Protein AF-A0A7S4KZT9-F1 (afdb_monomer_lite)

Foldseek 3Di:
DDWDDDDQQWIWDWDADPVVRDTPDTAIDRANAWLDWDAAPLGWTWTAHLQGWIWTFFVLVVGDTFTFDDLVVVPVLVFDWAFDHHYLFWTWTAGDDPPDDSDDDPDPTDIDTGGTFGPDDPDDDPVLRVLVRVLVSLVRVLSRVLVPDQACDPVSVVSLVVSLVSLLVVLLVCVVVVNLVVSLVSLVVRFFPVSLVVSLVSCVVSVVVVSNVVSVVVSVVCPPDRGNRPGHHDVSPCPPVNVVVVVVVVVVVVVVVVVVVVVVPPPPPDDDDDDDDDDDDDDDDDDDDDDDDDDDDDDDDDDDDDDDDDDPDDDDDPPDDPDDD

Radius of gyration: 32.03 Å; chains: 1; bounding box: 55×78×98 Å

Sequence (325 aa):
AIAYEIQERNFEICIVDTTSAKLLHKVPARIDALSWMGWSSDGFFYIVDQCGHIAMLSTVFGGSWLPMFDPSLNIEDAGKYWIWGITEDSFLGHKLLATEGDYPSFGSVRTEYVRLQVPLSRTGSDKQRIQREWIIRNTNKLNEMKANAKSYKQEIAEWDVKIDQVLLDAFKSYIQDDMSAKALEIACCFELQATMDDAMLYSHNNDRGGLLKKLQQLRTLRHKRKRVCDLPDPGDEITERDKDVLLRRMLYQERMKKAMEKTTEGPSDGDDYIHRDGKPLLTDSHALDSCETEPQSSMEQGRNDISARGQTKYFGTGSEYWKSA

InterPro domains:
  IPR022100 WDHD1/CFT4, second beta-propeller [PF12341] (26-120)
  IPR048591 WDHD1/CFT4, helical bundle [PF20946] (143-222)

Structure (mmCIF, N/CA/C/O backbone):
data_AF-A0A7S4KZT9-F1
#
_entry.id   AF-A0A7S4KZT9-F1
#
loop_
_atom_site.group_PDB
_atom_site.id
_atom_site.type_symbol
_atom_site.label_atom_id
_atom_site.label_alt_id
_atom_site.label_comp_id
_atom_site.label_asym_id
_atom_site.label_entity_id
_atom_site.label_seq_id
_atom_site.pdbx_PDB_ins_code
_atom_site.Cartn_x
_atom_site.Cartn_y
_atom_site.Cartn_z
_atom_site.occupancy
_atom_site.B_iso_or_equiv
_atom_site.auth_seq_id
_atom_site.auth_comp_id
_atom_site.auth_asym_id
_atom_site.auth_atom_id
_atom_site.pdbx_PDB_model_num
ATOM 1 N N . ALA A 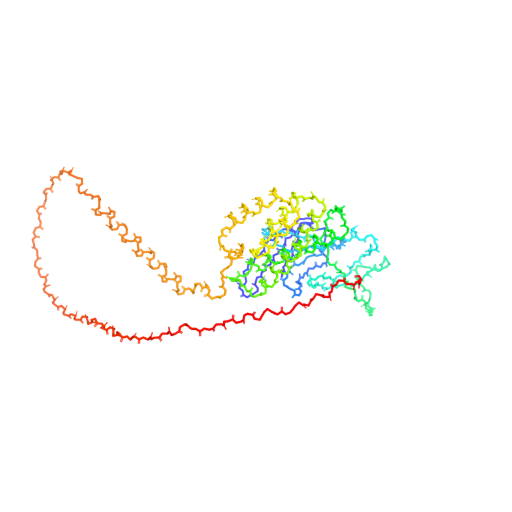1 1 ? 18.620 -13.444 -2.426 1.00 89.50 1 ALA A N 1
ATOM 2 C CA . ALA A 1 1 ? 17.429 -14.126 -2.969 1.00 89.50 1 ALA A CA 1
ATOM 3 C C . ALA A 1 1 ? 17.884 -15.064 -4.073 1.00 89.50 1 ALA A C 1
ATOM 5 O O . ALA A 1 1 ? 18.850 -14.741 -4.755 1.00 89.50 1 ALA A O 1
ATOM 6 N N . ILE A 1 2 ? 17.244 -16.220 -4.201 1.00 93.56 2 ILE A N 1
ATOM 7 C CA . ILE A 1 2 ? 17.542 -17.228 -5.220 1.00 93.56 2 ILE A CA 1
ATOM 8 C C . ILE A 1 2 ? 16.238 -17.484 -5.972 1.00 93.56 2 ILE A C 1
ATOM 10 O O . ILE A 1 2 ? 15.216 -17.728 -5.336 1.00 93.56 2 ILE A O 1
ATOM 14 N N . ALA A 1 3 ? 16.276 -17.419 -7.299 1.00 90.56 3 ALA A N 1
ATOM 15 C CA . ALA A 1 3 ? 15.152 -17.763 -8.161 1.00 90.56 3 ALA A CA 1
ATOM 16 C C . ALA A 1 3 ? 15.485 -19.048 -8.920 1.00 90.56 3 ALA A C 1
ATOM 18 O O . ALA A 1 3 ? 16.592 -19.185 -9.442 1.00 90.56 3 ALA A O 1
ATOM 19 N N . TYR A 1 4 ? 14.544 -19.984 -8.972 1.00 91.44 4 TYR A N 1
ATOM 20 C CA . TYR A 1 4 ? 14.663 -21.199 -9.771 1.00 91.44 4 TYR A CA 1
ATOM 21 C C . TYR A 1 4 ? 13.376 -21.440 -10.550 1.00 91.44 4 TYR A C 1
ATOM 23 O O . TYR A 1 4 ? 12.278 -21.170 -10.066 1.00 91.44 4 TYR A O 1
ATOM 31 N N . GLU A 1 5 ? 13.522 -21.937 -11.771 1.00 89.81 5 GLU A N 1
ATOM 32 C CA . GLU A 1 5 ? 12.404 -22.340 -12.615 1.00 89.81 5 GLU A CA 1
ATOM 33 C C . GLU A 1 5 ? 12.029 -23.790 -12.285 1.00 89.81 5 GLU A C 1
ATOM 35 O O . GLU A 1 5 ? 12.884 -24.676 -12.298 1.00 89.81 5 GLU A O 1
ATOM 40 N N . ILE A 1 6 ? 10.764 -24.030 -11.933 1.00 88.00 6 ILE A N 1
ATOM 41 C CA . ILE A 1 6 ? 10.274 -25.366 -11.558 1.00 88.00 6 ILE A CA 1
ATOM 42 C C . ILE A 1 6 ? 9.715 -26.099 -12.780 1.00 88.00 6 ILE A C 1
ATOM 44 O O . ILE A 1 6 ? 10.023 -27.267 -13.003 1.00 88.00 6 ILE A O 1
ATOM 48 N N . GLN A 1 7 ? 8.852 -25.423 -13.538 1.00 83.19 7 GLN A N 1
ATOM 49 C CA . GLN A 1 7 ? 8.134 -25.927 -14.713 1.00 83.19 7 GLN A CA 1
ATOM 50 C C . GLN A 1 7 ? 7.853 -24.738 -15.623 1.00 83.19 7 GLN A C 1
ATOM 52 O O . GLN A 1 7 ? 7.445 -23.718 -15.081 1.00 83.19 7 GLN A O 1
ATOM 57 N N . GLU A 1 8 ? 8.039 -24.881 -16.940 1.00 79.88 8 GLU A N 1
ATOM 58 C CA . GLU A 1 8 ? 7.924 -23.831 -17.974 1.00 79.88 8 GLU A CA 1
ATOM 59 C C . GLU A 1 8 ? 7.159 -22.574 -17.505 1.00 79.88 8 GLU A C 1
ATOM 61 O O . GLU A 1 8 ? 5.925 -22.573 -17.454 1.00 79.88 8 GLU A O 1
ATOM 66 N N . ARG A 1 9 ? 7.904 -21.507 -17.159 1.00 76.06 9 ARG A N 1
ATOM 67 C CA . ARG A 1 9 ? 7.397 -20.180 -16.711 1.00 76.06 9 ARG A CA 1
ATOM 68 C C . ARG A 1 9 ? 6.823 -20.073 -15.289 1.00 76.06 9 ARG A C 1
ATOM 70 O O . ARG A 1 9 ? 6.260 -19.046 -14.906 1.00 76.06 9 ARG A O 1
ATOM 77 N N . ASN A 1 10 ? 6.970 -21.104 -14.469 1.00 89.25 10 ASN A N 1
ATOM 78 C CA . ASN A 1 10 ? 6.725 -21.039 -13.031 1.00 89.25 10 ASN A CA 1
ATOM 79 C C . ASN A 1 10 ? 8.061 -20.922 -12.311 1.00 89.25 10 ASN A C 1
ATOM 81 O O . ASN A 1 10 ? 8.805 -21.898 -12.169 1.00 89.25 10 ASN A O 1
ATOM 85 N N . PHE A 1 11 ? 8.336 -19.715 -11.835 1.00 92.88 11 PHE A N 1
ATOM 86 C CA . PHE A 1 11 ? 9.485 -19.441 -10.996 1.00 92.88 11 PHE A CA 1
ATOM 87 C C . PHE A 1 11 ? 9.090 -19.611 -9.537 1.00 92.88 11 PHE A C 1
ATOM 89 O O . PHE A 1 11 ? 7.978 -19.290 -9.121 1.00 92.88 11 PHE A O 1
ATOM 96 N N . GLU A 1 12 ? 10.020 -20.091 -8.734 1.00 95.06 12 GLU A N 1
ATOM 97 C CA . GLU A 1 12 ? 9.903 -20.069 -7.290 1.00 95.06 12 GLU A CA 1
ATOM 98 C C . GLU A 1 12 ? 11.081 -19.288 -6.727 1.00 95.06 12 GLU A C 1
ATOM 100 O O . GLU A 1 12 ? 12.246 -19.509 -7.070 1.00 95.06 12 GLU A O 1
ATOM 105 N N . ILE A 1 13 ? 10.744 -18.297 -5.909 1.00 95.25 13 ILE A N 1
ATOM 106 C CA . ILE A 1 13 ? 11.698 -17.351 -5.357 1.00 95.25 13 ILE A CA 1
ATOM 107 C C . ILE A 1 13 ? 11.849 -17.653 -3.877 1.00 95.25 13 ILE A C 1
ATOM 109 O O . ILE A 1 13 ? 10.897 -17.579 -3.098 1.00 95.25 13 ILE A O 1
ATOM 113 N N . CYS A 1 14 ? 13.081 -17.978 -3.501 1.00 95.62 14 CYS A N 1
ATOM 114 C CA . CYS A 1 14 ? 13.486 -18.238 -2.135 1.00 95.62 14 CYS A CA 1
ATOM 115 C C . CYS A 1 14 ? 14.308 -17.064 -1.599 1.00 95.62 14 CYS A C 1
ATOM 117 O O . CYS A 1 14 ? 15.387 -16.728 -2.103 1.00 95.62 14 CYS A O 1
ATOM 119 N N . ILE A 1 15 ? 13.806 -16.447 -0.535 1.00 94.69 15 ILE A N 1
ATOM 120 C CA . ILE A 1 15 ? 14.521 -15.429 0.230 1.00 94.69 15 ILE A CA 1
ATOM 121 C C . ILE A 1 15 ? 15.084 -16.107 1.471 1.00 94.69 15 ILE A C 1
ATOM 123 O O . ILE A 1 15 ? 14.341 -16.669 2.271 1.00 94.69 15 ILE A O 1
ATOM 127 N N . VAL A 1 16 ? 16.405 -16.064 1.613 1.00 94.94 16 VAL A N 1
ATOM 128 C CA . VAL A 1 16 ? 17.150 -16.702 2.700 1.00 94.94 16 VAL A CA 1
ATOM 129 C C . VAL A 1 16 ? 17.890 -15.616 3.465 1.00 94.94 16 VAL A C 1
ATOM 131 O O . VAL A 1 16 ? 18.520 -14.756 2.847 1.00 94.94 16 VAL A O 1
ATOM 134 N N . ASP A 1 17 ? 17.819 -15.663 4.791 1.00 93.50 17 ASP A N 1
ATOM 135 C CA . ASP A 1 17 ? 18.690 -14.876 5.657 1.00 93.50 17 ASP A CA 1
ATOM 136 C C . ASP A 1 17 ? 20.071 -15.530 5.677 1.00 93.50 17 ASP A C 1
ATOM 138 O O . ASP A 1 17 ? 20.236 -16.656 6.147 1.00 93.50 17 ASP A O 1
ATOM 142 N N . THR A 1 18 ? 21.071 -14.825 5.159 1.00 93.50 18 THR A N 1
ATOM 143 C CA . THR A 1 18 ? 22.447 -15.324 5.077 1.00 93.50 18 THR A CA 1
ATOM 144 C C . THR A 1 18 ? 23.103 -15.490 6.444 1.00 93.50 18 THR A C 1
ATOM 146 O O . THR A 1 18 ? 24.033 -16.278 6.566 1.00 93.50 18 THR A O 1
ATOM 149 N N . THR A 1 19 ? 22.634 -14.775 7.470 1.00 95.31 19 THR A N 1
ATOM 150 C CA . THR A 1 19 ? 23.215 -14.820 8.820 1.00 95.31 19 THR A CA 1
ATOM 151 C C . THR A 1 19 ? 22.791 -16.083 9.558 1.00 95.31 19 THR A C 1
ATOM 153 O O . THR A 1 19 ? 23.610 -16.749 10.184 1.00 95.31 19 THR A O 1
ATOM 156 N N . SER A 1 20 ? 21.504 -16.425 9.474 1.00 94.69 20 SER A N 1
ATOM 157 C CA . SER A 1 20 ? 20.935 -17.607 10.129 1.00 94.69 20 SER A CA 1
ATOM 158 C C . SER A 1 20 ? 20.846 -18.836 9.220 1.00 94.69 20 SER A C 1
ATOM 160 O O . SER A 1 20 ? 20.470 -19.909 9.688 1.00 94.69 20 SER A O 1
ATOM 162 N N . ALA A 1 21 ? 21.142 -18.679 7.924 1.00 93.50 21 ALA A N 1
ATOM 163 C CA . ALA A 1 21 ? 20.869 -19.655 6.867 1.00 93.50 21 ALA A CA 1
ATOM 164 C C . ALA A 1 21 ? 19.398 -20.127 6.832 1.00 93.50 21 ALA A C 1
ATOM 166 O O . ALA A 1 21 ? 19.087 -21.203 6.317 1.00 93.50 21 ALA A O 1
ATOM 167 N N . LYS A 1 22 ? 18.474 -19.330 7.387 1.00 95.94 22 LYS A N 1
ATOM 168 C CA . LYS A 1 22 ? 17.054 -19.665 7.474 1.00 95.94 22 LYS A CA 1
ATOM 169 C C . LYS A 1 22 ? 16.320 -19.183 6.229 1.00 95.94 22 LYS A C 1
ATOM 171 O O . LYS A 1 22 ? 16.450 -18.032 5.814 1.00 95.94 22 LYS A O 1
ATOM 176 N N . LEU A 1 23 ? 15.487 -20.056 5.668 1.00 93.81 23 LEU A N 1
ATOM 177 C CA . LEU A 1 23 ? 14.519 -19.683 4.641 1.00 93.81 23 LEU A CA 1
ATOM 178 C C . LEU A 1 23 ? 13.476 -18.736 5.254 1.00 93.81 23 LEU A C 1
ATOM 180 O O . LEU A 1 23 ? 12.737 -19.129 6.157 1.00 93.81 23 LEU A O 1
ATOM 184 N N . LEU A 1 24 ? 13.444 -17.492 4.776 1.00 91.50 24 LEU A N 1
ATOM 185 C CA . LEU A 1 24 ? 12.479 -16.478 5.199 1.00 91.50 24 LEU A CA 1
ATOM 186 C C . LEU A 1 24 ? 11.175 -16.623 4.422 1.00 91.50 24 LEU A C 1
ATOM 188 O O . LEU A 1 24 ? 10.106 -16.746 5.013 1.00 91.50 24 LEU A O 1
ATOM 192 N N . HIS A 1 25 ? 11.277 -16.649 3.092 1.00 92.19 25 HIS A N 1
ATOM 193 C CA . HIS A 1 25 ? 10.124 -16.711 2.204 1.00 92.19 25 HIS A CA 1
ATOM 194 C C . HIS A 1 25 ? 10.381 -17.664 1.051 1.00 92.19 25 HIS A C 1
ATOM 196 O O . HIS A 1 25 ? 11.493 -17.749 0.531 1.00 92.19 25 HIS A O 1
ATOM 202 N N . LYS A 1 26 ? 9.318 -18.350 0.649 1.00 94.19 26 LYS A N 1
ATOM 203 C CA . LYS A 1 26 ? 9.274 -19.236 -0.504 1.00 94.19 26 LYS A CA 1
ATOM 204 C C . LYS A 1 26 ? 7.996 -18.919 -1.261 1.00 94.19 26 LYS A C 1
ATOM 206 O O . LYS A 1 26 ? 6.911 -19.195 -0.756 1.00 94.19 26 LYS A O 1
ATOM 211 N N . VAL A 1 27 ? 8.134 -18.254 -2.403 1.00 94.44 27 VAL A N 1
ATOM 212 C CA . VAL A 1 27 ? 7.008 -17.600 -3.070 1.00 94.44 27 VAL A CA 1
ATOM 213 C C . VAL A 1 27 ? 6.965 -17.986 -4.546 1.00 94.44 27 VAL A C 1
ATOM 215 O O . VAL A 1 27 ? 7.956 -17.773 -5.251 1.00 94.44 27 VAL A O 1
ATOM 218 N N . PRO A 1 28 ? 5.836 -18.525 -5.043 1.00 94.19 28 PRO A N 1
ATOM 219 C CA . PRO A 1 28 ? 5.666 -18.773 -6.466 1.00 94.19 28 PRO A CA 1
ATOM 220 C C . PRO A 1 28 ? 5.505 -17.448 -7.221 1.00 94.19 28 PRO A C 1
ATOM 222 O O . PRO A 1 28 ? 4.749 -16.569 -6.808 1.00 94.19 28 PRO A O 1
ATOM 225 N N . ALA A 1 29 ? 6.196 -17.309 -8.346 1.00 93.50 29 ALA A N 1
ATOM 226 C CA . ALA A 1 29 ? 6.111 -16.180 -9.262 1.00 93.50 29 ALA A CA 1
ATOM 227 C C . ALA A 1 29 ? 5.727 -16.691 -10.656 1.00 93.50 29 ALA A C 1
ATOM 229 O O . ALA A 1 29 ? 6.425 -17.508 -11.258 1.00 93.50 29 ALA A O 1
ATOM 230 N N . ARG A 1 30 ? 4.592 -16.208 -11.169 1.00 91.25 30 ARG A N 1
ATOM 231 C CA . ARG A 1 30 ? 4.142 -16.480 -12.538 1.00 91.25 30 ARG A CA 1
ATOM 232 C C . ARG A 1 30 ? 4.649 -15.362 -13.434 1.00 91.25 30 ARG A C 1
ATOM 234 O O . ARG A 1 30 ? 4.004 -14.324 -13.532 1.00 91.25 30 ARG A O 1
ATOM 241 N N . ILE A 1 31 ? 5.819 -15.567 -14.019 1.00 90.94 31 ILE A N 1
ATOM 242 C CA . ILE A 1 31 ? 6.464 -14.619 -14.928 1.00 90.94 31 ILE A CA 1
ATOM 243 C C . ILE A 1 31 ? 6.959 -15.389 -16.146 1.00 90.94 31 ILE A C 1
ATOM 245 O O . ILE A 1 31 ? 7.454 -16.504 -16.007 1.00 90.94 31 ILE A O 1
ATOM 249 N N . ASP A 1 32 ? 6.820 -14.809 -17.338 1.00 86.88 32 ASP A N 1
ATOM 250 C CA . ASP A 1 32 ? 7.212 -15.505 -18.569 1.00 86.88 32 ASP A CA 1
ATOM 251 C C . ASP A 1 32 ? 8.724 -15.754 -18.622 1.00 86.88 32 ASP A C 1
ATOM 253 O O . ASP A 1 32 ? 9.163 -16.863 -18.911 1.00 86.88 32 ASP A O 1
ATOM 257 N N . ALA A 1 33 ? 9.514 -14.726 -18.311 1.00 92.69 33 ALA A N 1
ATOM 258 C CA . ALA A 1 33 ? 10.949 -14.833 -18.096 1.00 92.69 33 ALA A CA 1
ATOM 259 C C . ALA A 1 33 ? 11.402 -13.709 -17.161 1.00 92.69 33 ALA A C 1
ATOM 261 O O . ALA A 1 33 ? 10.958 -12.568 -17.304 1.00 92.69 33 ALA A O 1
ATOM 262 N N . LEU A 1 34 ? 12.278 -14.030 -16.211 1.00 94.75 34 LEU A N 1
ATOM 263 C CA . LEU A 1 34 ? 12.849 -13.064 -15.276 1.00 94.75 34 LEU A CA 1
ATOM 264 C C . LEU A 1 34 ? 13.941 -12.237 -15.972 1.00 94.75 34 LEU A C 1
ATOM 266 O O . LEU A 1 34 ? 14.930 -12.805 -16.430 1.00 94.75 34 LEU A O 1
ATOM 270 N N . SER A 1 35 ? 13.781 -10.913 -16.027 1.00 94.62 35 SER A N 1
ATOM 271 C CA . SER A 1 35 ? 14.783 -9.997 -16.597 1.00 94.62 35 SER A CA 1
ATOM 272 C C . SER A 1 35 ? 15.656 -9.350 -15.521 1.00 94.62 35 SER A C 1
ATOM 274 O O . SER A 1 35 ? 16.863 -9.204 -15.706 1.00 94.62 35 SER A O 1
ATOM 276 N N . TRP A 1 36 ? 15.067 -9.003 -14.375 1.00 96.56 36 TRP A N 1
ATOM 277 C CA . TRP A 1 36 ? 15.769 -8.406 -13.242 1.00 96.56 36 TRP A CA 1
ATOM 278 C C . TRP A 1 36 ? 15.093 -8.797 -11.924 1.00 96.56 36 TRP A C 1
ATOM 280 O O . TRP A 1 36 ? 13.883 -8.999 -11.855 1.00 96.56 36 TRP A O 1
ATOM 290 N N . MET A 1 37 ? 15.873 -8.890 -10.852 1.00 97.62 37 MET A N 1
ATOM 291 C CA . MET A 1 37 ? 15.358 -8.964 -9.485 1.00 97.62 37 MET A CA 1
ATOM 292 C C . MET A 1 37 ? 16.310 -8.244 -8.540 1.00 97.62 37 MET A C 1
ATOM 294 O O . MET A 1 37 ? 17.525 -8.258 -8.747 1.00 97.62 37 MET A O 1
ATOM 298 N N . GLY A 1 38 ? 15.779 -7.657 -7.476 1.00 97.31 38 GLY A N 1
ATOM 299 C CA . GLY A 1 38 ? 16.605 -6.897 -6.554 1.00 97.31 38 GLY A CA 1
ATOM 300 C C . GLY A 1 38 ? 15.839 -6.323 -5.380 1.00 97.31 38 GLY A C 1
ATOM 301 O O . GLY A 1 38 ? 14.622 -6.458 -5.265 1.00 97.31 38 GLY A O 1
ATOM 302 N N . TRP A 1 39 ? 16.595 -5.692 -4.493 1.00 96.88 39 TRP A N 1
ATOM 303 C CA . TRP A 1 39 ? 16.052 -4.938 -3.376 1.00 96.88 39 TRP A CA 1
ATOM 304 C C . TRP A 1 39 ? 16.023 -3.463 -3.744 1.00 96.88 39 TRP A C 1
ATOM 306 O O . TRP A 1 39 ? 16.968 -2.955 -4.351 1.00 96.88 39 TRP A O 1
ATOM 316 N N . SER A 1 40 ? 14.948 -2.788 -3.374 1.00 96.38 40 SER A N 1
ATOM 317 C CA . SER A 1 40 ? 14.884 -1.337 -3.429 1.00 96.38 40 SER A CA 1
ATOM 318 C C . SER A 1 40 ? 15.682 -0.699 -2.293 1.00 96.38 40 SER A C 1
ATOM 320 O O . SER A 1 40 ? 16.057 -1.355 -1.317 1.00 96.38 40 SER A O 1
ATOM 322 N N . SER A 1 41 ? 15.915 0.610 -2.394 1.00 93.25 41 SER A N 1
ATOM 323 C CA . SER A 1 41 ? 16.601 1.388 -1.352 1.00 93.25 41 SER A CA 1
ATOM 324 C C . SER A 1 41 ? 15.891 1.374 0.007 1.00 93.25 41 SER A C 1
ATOM 326 O O . SER A 1 41 ? 16.543 1.532 1.032 1.00 93.25 41 SER A O 1
ATOM 328 N N . ASP A 1 42 ? 14.572 1.180 0.019 1.00 89.81 42 ASP A N 1
ATOM 329 C CA . ASP A 1 42 ? 13.732 1.045 1.216 1.00 89.81 42 ASP A CA 1
ATOM 330 C C . ASP A 1 42 ? 13.565 -0.416 1.681 1.00 89.81 42 ASP A C 1
ATOM 332 O O . ASP A 1 42 ? 12.821 -0.691 2.618 1.00 89.81 42 ASP A O 1
ATOM 336 N N . GLY A 1 43 ? 14.291 -1.362 1.072 1.00 92.56 43 GLY A N 1
ATOM 337 C CA . GLY A 1 43 ? 14.404 -2.733 1.571 1.00 92.56 43 GLY A CA 1
ATOM 338 C C . GLY A 1 43 ? 13.280 -3.681 1.152 1.00 92.56 43 GLY A C 1
ATOM 339 O O . GLY A 1 43 ? 13.173 -4.768 1.719 1.00 92.56 43 GLY A O 1
ATOM 340 N N . PHE A 1 44 ? 12.471 -3.330 0.151 1.00 94.19 44 PHE A N 1
ATOM 341 C CA . PHE A 1 44 ? 11.483 -4.244 -0.429 1.00 94.19 44 PHE A CA 1
ATOM 342 C C . PHE A 1 44 ? 12.080 -5.035 -1.592 1.00 94.19 44 PHE A C 1
ATOM 344 O O . PHE A 1 44 ? 12.953 -4.553 -2.312 1.00 94.19 44 PHE A O 1
ATOM 351 N N . PHE A 1 45 ? 11.614 -6.268 -1.779 1.00 96.06 45 PHE A N 1
ATOM 352 C CA . PHE A 1 45 ? 12.081 -7.130 -2.861 1.00 96.06 45 PHE A CA 1
ATOM 353 C C . PHE A 1 45 ? 11.191 -6.984 -4.093 1.00 96.06 45 PHE A C 1
ATOM 355 O O . PHE A 1 45 ? 9.966 -7.055 -3.991 1.00 96.06 45 PHE A O 1
ATOM 362 N N . TYR A 1 46 ? 11.811 -6.830 -5.257 1.00 97.38 46 TYR A N 1
ATOM 363 C CA . TYR A 1 46 ? 11.138 -6.641 -6.533 1.00 97.38 46 TYR A CA 1
ATOM 364 C C . TYR A 1 46 ? 11.634 -7.637 -7.574 1.00 97.38 46 TYR A C 1
ATOM 366 O O . TYR A 1 46 ? 12.794 -8.059 -7.568 1.00 97.38 46 TYR A O 1
ATOM 374 N N . ILE A 1 47 ? 10.746 -7.952 -8.509 1.00 97.62 47 ILE A N 1
ATOM 375 C CA . ILE A 1 47 ? 11.040 -8.702 -9.725 1.00 97.62 47 ILE A CA 1
ATOM 376 C C . ILE A 1 47 ? 10.560 -7.922 -10.939 1.00 97.62 47 ILE A C 1
ATOM 378 O O . ILE A 1 47 ? 9.591 -7.165 -10.862 1.00 97.62 47 ILE A O 1
ATOM 382 N N . VAL A 1 48 ? 11.243 -8.132 -12.055 1.00 97.00 48 VAL A N 1
ATOM 383 C CA . VAL A 1 48 ? 10.905 -7.576 -13.359 1.00 97.00 48 VAL A CA 1
ATOM 384 C C . VAL A 1 48 ? 10.908 -8.713 -14.364 1.00 97.00 48 VAL A C 1
ATOM 386 O O . VAL A 1 48 ? 11.840 -9.524 -14.396 1.00 97.00 48 VAL A O 1
ATOM 389 N N . ASP A 1 49 ? 9.862 -8.788 -15.178 1.00 95.31 49 ASP A N 1
ATOM 390 C CA . ASP A 1 49 ? 9.792 -9.756 -16.268 1.00 95.31 49 ASP A CA 1
ATOM 391 C C . ASP A 1 49 ? 10.403 -9.212 -17.578 1.00 95.31 49 ASP A C 1
ATOM 393 O O . ASP A 1 49 ? 10.799 -8.049 -17.689 1.00 95.31 49 ASP A O 1
ATOM 397 N N . GLN A 1 50 ? 10.517 -10.057 -18.600 1.00 92.69 50 GLN A N 1
ATOM 398 C CA . GLN A 1 50 ? 11.011 -9.664 -19.929 1.00 92.69 50 GLN A CA 1
ATOM 399 C C . GLN A 1 50 ? 10.121 -8.647 -20.661 1.00 92.69 50 GLN A C 1
ATOM 401 O O . GLN A 1 50 ? 10.591 -7.979 -21.586 1.00 92.69 50 GLN A O 1
ATOM 406 N N . CYS A 1 51 ? 8.852 -8.545 -20.264 1.00 91.94 51 CYS A N 1
ATOM 407 C CA . CYS A 1 51 ? 7.884 -7.601 -20.809 1.00 91.94 51 CYS A CA 1
ATOM 408 C C . CYS A 1 51 ? 7.992 -6.226 -20.134 1.00 91.94 51 CYS A C 1
ATOM 410 O O . CYS A 1 51 ? 7.428 -5.268 -20.650 1.00 91.94 51 CYS A O 1
ATOM 412 N N . GLY A 1 52 ? 8.738 -6.115 -19.029 1.00 93.25 52 GLY A N 1
ATOM 413 C CA . GLY A 1 52 ? 8.934 -4.895 -18.252 1.00 93.25 52 GLY A CA 1
ATOM 414 C C . GLY A 1 52 ? 7.928 -4.703 -17.115 1.00 93.25 52 GLY A C 1
ATOM 415 O O . GLY A 1 52 ? 7.919 -3.633 -16.509 1.00 93.25 52 GLY A O 1
ATOM 416 N N . HIS A 1 53 ? 7.086 -5.693 -16.800 1.00 95.00 53 HIS A N 1
ATOM 417 C CA . HIS A 1 53 ? 6.222 -5.618 -15.623 1.00 95.00 53 HIS A CA 1
ATOM 418 C C . HIS A 1 53 ? 7.072 -5.706 -14.364 1.00 95.00 53 HIS A C 1
ATOM 420 O O . HIS A 1 53 ? 7.883 -6.621 -14.213 1.00 95.00 53 HIS A O 1
ATOM 426 N N . ILE A 1 54 ? 6.851 -4.773 -13.443 1.00 96.44 54 ILE A N 1
ATOM 427 C CA . ILE A 1 54 ? 7.539 -4.739 -12.155 1.00 96.44 54 ILE A CA 1
ATOM 428 C C . ILE A 1 54 ? 6.551 -5.184 -11.087 1.00 96.44 54 ILE A C 1
ATOM 430 O O . ILE A 1 54 ? 5.450 -4.639 -10.999 1.00 96.44 54 ILE A O 1
ATOM 434 N N . ALA A 1 55 ? 6.951 -6.130 -10.242 1.00 96.81 55 ALA A N 1
ATOM 435 C CA . ALA A 1 55 ? 6.162 -6.561 -9.098 1.00 96.81 55 ALA A CA 1
ATOM 436 C C . ALA A 1 55 ? 6.984 -6.534 -7.807 1.00 96.81 55 ALA A C 1
ATOM 438 O O . ALA A 1 55 ? 8.153 -6.911 -7.794 1.00 96.81 55 ALA A O 1
ATOM 439 N N . MET A 1 56 ? 6.354 -6.100 -6.718 1.00 96.50 56 MET A N 1
ATOM 440 C CA . MET A 1 56 ? 6.912 -6.078 -5.366 1.00 96.50 56 MET A CA 1
ATOM 441 C C . MET A 1 56 ? 6.402 -7.285 -4.584 1.00 96.50 56 MET A C 1
ATOM 443 O O . MET A 1 56 ? 5.210 -7.594 -4.624 1.00 96.50 56 MET A O 1
ATOM 447 N N . LEU A 1 57 ? 7.277 -7.946 -3.835 1.00 95.44 57 LEU A N 1
ATOM 448 C CA . LEU A 1 57 ? 6.861 -8.974 -2.892 1.00 95.44 57 LEU A CA 1
ATOM 449 C C . LEU A 1 57 ? 6.191 -8.328 -1.675 1.00 95.44 57 LEU A C 1
ATOM 451 O O . LEU A 1 57 ? 6.800 -7.501 -1.001 1.00 95.44 57 LEU A O 1
ATOM 455 N N . SER A 1 58 ? 4.972 -8.759 -1.360 1.00 94.31 58 SER A N 1
ATOM 456 C CA . SER A 1 58 ? 4.264 -8.382 -0.139 1.00 94.31 58 SER A CA 1
ATOM 457 C C . SER A 1 58 ? 4.057 -9.592 0.769 1.00 94.31 58 SER A C 1
ATOM 459 O O . SER A 1 58 ? 3.397 -10.568 0.400 1.00 94.31 58 SER A O 1
ATOM 461 N N . THR A 1 59 ? 4.595 -9.521 1.985 1.00 90.81 59 THR A N 1
ATOM 462 C CA . THR A 1 59 ? 4.397 -10.524 3.036 1.00 90.81 59 THR A CA 1
ATOM 463 C C . THR A 1 59 ? 3.050 -10.368 3.743 1.00 90.81 59 THR A C 1
ATOM 465 O O . THR A 1 59 ? 2.474 -11.367 4.174 1.00 90.81 59 THR A O 1
ATOM 468 N N . VAL A 1 60 ? 2.490 -9.153 3.773 1.00 88.56 60 VAL A N 1
ATOM 469 C CA . VAL A 1 60 ? 1.191 -8.830 4.391 1.00 88.56 60 VAL A CA 1
ATOM 470 C C . VAL A 1 60 ? 0.049 -9.606 3.734 1.00 88.56 60 VAL A C 1
ATOM 472 O O . VAL A 1 60 ? -0.883 -10.035 4.409 1.00 88.56 60 VAL A O 1
ATOM 475 N N . PHE A 1 61 ? 0.146 -9.858 2.429 1.00 87.06 61 PHE A N 1
ATOM 476 C CA . PHE A 1 61 ? -0.818 -10.669 1.679 1.00 87.06 61 PHE A CA 1
ATOM 477 C C . PHE A 1 61 ? -0.359 -12.122 1.502 1.00 87.06 61 PHE A C 1
ATOM 479 O O . PHE A 1 61 ? -0.567 -12.724 0.450 1.00 87.06 61 PHE A O 1
ATOM 486 N N . GLY A 1 62 ? 0.300 -12.686 2.517 1.00 86.56 62 GLY A N 1
ATOM 487 C CA . GLY A 1 62 ? 0.702 -14.095 2.525 1.00 86.56 62 GLY A CA 1
ATOM 488 C C . GLY A 1 62 ? 1.807 -14.438 1.524 1.00 86.56 62 GLY A C 1
ATOM 489 O O . GLY A 1 62 ? 1.879 -15.578 1.073 1.00 86.56 62 GLY A O 1
ATOM 490 N N . GLY A 1 63 ? 2.656 -13.470 1.165 1.00 89.50 63 GLY A N 1
ATOM 491 C CA . GLY A 1 63 ? 3.695 -13.655 0.150 1.00 89.50 63 GLY A CA 1
ATOM 492 C C . GLY A 1 63 ? 3.132 -13.568 -1.266 1.00 89.50 63 GLY A C 1
ATOM 493 O O . GLY A 1 63 ? 3.346 -14.470 -2.066 1.00 89.50 63 GLY A O 1
ATOM 494 N N . SER A 1 64 ? 2.385 -12.509 -1.575 1.00 93.69 64 SER A N 1
ATOM 495 C CA . SER A 1 64 ? 1.864 -12.270 -2.927 1.00 93.69 64 SER A CA 1
ATOM 496 C C . SER A 1 64 ? 2.695 -11.223 -3.672 1.00 93.69 64 SER A C 1
ATOM 498 O O . SER A 1 64 ? 3.426 -10.443 -3.060 1.00 93.69 64 SER A O 1
ATOM 500 N N . TRP A 1 65 ? 2.579 -11.204 -4.998 1.00 95.19 65 TRP A N 1
ATOM 501 C CA . TRP A 1 65 ? 3.236 -10.217 -5.853 1.00 95.19 65 TRP A CA 1
ATOM 502 C C . TRP A 1 65 ? 2.279 -9.069 -6.161 1.00 95.19 65 TRP A C 1
ATOM 504 O O . TRP A 1 65 ? 1.258 -9.264 -6.821 1.00 95.19 65 TRP A O 1
ATOM 514 N N . LEU A 1 66 ? 2.616 -7.871 -5.690 1.00 95.00 66 LEU A N 1
ATOM 515 C CA . LEU A 1 66 ? 1.876 -6.651 -5.977 1.00 95.00 66 LEU A CA 1
ATOM 516 C C . LEU A 1 66 ? 2.437 -6.010 -7.254 1.00 95.00 66 LEU A C 1
ATOM 518 O O . LEU A 1 66 ? 3.621 -5.674 -7.273 1.00 95.00 66 LEU A O 1
ATOM 522 N N . PRO A 1 67 ? 1.637 -5.805 -8.314 1.00 95.62 67 PRO A N 1
ATOM 523 C CA . PRO A 1 67 ? 2.127 -5.148 -9.516 1.00 95.62 67 PRO A CA 1
ATOM 524 C C . PRO A 1 67 ? 2.363 -3.656 -9.248 1.00 95.62 67 PRO A C 1
ATOM 526 O O . PRO A 1 67 ? 1.487 -2.948 -8.749 1.00 95.62 67 PRO A O 1
ATOM 529 N N . MET A 1 68 ? 3.559 -3.188 -9.591 1.00 95.12 68 MET A N 1
ATOM 530 C CA . MET A 1 68 ? 4.053 -1.836 -9.316 1.00 95.12 68 MET A CA 1
ATOM 531 C C . MET A 1 68 ? 4.341 -1.026 -10.571 1.00 95.12 68 MET A C 1
ATOM 533 O O . MET A 1 68 ? 4.528 0.183 -10.472 1.00 95.12 68 MET A O 1
ATOM 537 N N . PHE A 1 69 ? 4.407 -1.670 -11.731 1.00 94.56 69 PHE A N 1
ATOM 538 C CA . PHE A 1 69 ? 4.519 -0.997 -13.015 1.00 94.56 69 PHE A CA 1
ATOM 539 C C . PHE A 1 69 ? 4.057 -1.936 -14.122 1.00 94.56 69 PHE A C 1
ATOM 541 O O . PHE A 1 69 ? 4.369 -3.128 -14.102 1.00 94.56 69 PHE A O 1
ATOM 548 N N . ASP A 1 70 ? 3.326 -1.378 -15.079 1.00 93.12 70 ASP A N 1
ATOM 549 C CA . ASP A 1 70 ? 2.861 -2.073 -16.271 1.00 93.12 70 ASP A CA 1
ATOM 550 C C . ASP A 1 70 ? 3.136 -1.182 -17.495 1.00 93.12 70 ASP A C 1
ATOM 552 O O . ASP A 1 70 ? 2.476 -0.144 -17.651 1.00 93.12 70 ASP A O 1
ATOM 556 N N . PRO A 1 71 ? 4.095 -1.562 -18.361 1.00 91.69 71 PRO A N 1
ATOM 557 C CA . PRO A 1 71 ? 4.423 -0.806 -19.567 1.00 91.69 71 PRO A CA 1
ATOM 558 C C . PRO A 1 71 ? 3.225 -0.616 -20.501 1.00 91.69 71 PRO A C 1
ATOM 560 O O . PRO A 1 71 ? 3.130 0.403 -21.182 1.00 91.69 71 PRO A O 1
ATOM 563 N N . SER A 1 72 ? 2.270 -1.554 -20.515 1.00 89.31 72 SER A N 1
ATOM 564 C CA . SER A 1 72 ? 1.104 -1.492 -21.402 1.00 89.31 72 SER A CA 1
ATOM 565 C C . SER A 1 72 ? 0.160 -0.332 -21.071 1.00 89.31 72 SER A C 1
ATOM 567 O O . SER A 1 72 ? -0.591 0.139 -21.930 1.00 89.31 72 SER A O 1
ATOM 569 N N . LEU A 1 73 ? 0.210 0.173 -19.834 1.00 85.81 73 LEU A N 1
ATOM 570 C CA . LEU A 1 73 ? -0.613 1.297 -19.403 1.00 85.81 73 LEU A CA 1
ATOM 571 C C . LEU A 1 73 ? -0.032 2.653 -19.801 1.00 85.81 73 LEU A C 1
ATOM 573 O O . LEU A 1 73 ? -0.795 3.626 -19.832 1.00 85.81 73 LEU A O 1
ATOM 577 N N . ASN A 1 74 ? 1.264 2.717 -20.120 1.00 82.38 74 ASN A N 1
ATOM 578 C CA . ASN A 1 74 ? 1.963 3.939 -20.495 1.00 82.38 74 ASN A CA 1
ATOM 579 C C . ASN A 1 74 ? 2.269 3.952 -22.003 1.00 82.38 74 ASN A C 1
ATOM 581 O O . ASN A 1 74 ? 3.394 3.725 -22.438 1.00 82.38 74 ASN A O 1
ATOM 585 N N . ILE A 1 75 ? 1.232 4.208 -22.811 1.00 73.50 75 ILE A N 1
ATOM 586 C CA . ILE A 1 75 ? 1.303 4.186 -24.287 1.00 73.50 75 ILE A CA 1
ATOM 587 C C . ILE A 1 75 ? 2.312 5.217 -24.822 1.00 73.50 75 ILE A C 1
ATOM 589 O O . ILE A 1 75 ? 2.940 4.987 -25.854 1.00 73.50 75 ILE A O 1
ATOM 593 N N . GLU A 1 76 ? 2.488 6.338 -24.119 1.00 75.75 76 GLU A N 1
ATOM 594 C CA . GLU A 1 76 ? 3.438 7.391 -24.501 1.00 75.75 76 GLU A CA 1
ATOM 595 C C . GLU A 1 76 ? 4.899 6.947 -24.295 1.00 75.75 76 GLU A C 1
ATOM 597 O O . GLU A 1 76 ? 5.787 7.348 -25.049 1.00 75.75 76 GLU A O 1
ATOM 602 N N . ASP A 1 77 ? 5.133 6.021 -23.358 1.00 71.06 77 ASP A N 1
ATOM 603 C CA . ASP A 1 77 ? 6.431 5.414 -23.061 1.00 71.06 77 ASP A CA 1
ATOM 604 C C . ASP A 1 77 ? 6.485 3.922 -23.404 1.00 71.06 77 ASP A C 1
ATOM 606 O O . ASP A 1 77 ? 7.084 3.136 -22.673 1.00 71.06 77 ASP A O 1
ATOM 610 N N . ALA A 1 78 ? 5.923 3.519 -24.547 1.00 70.25 78 ALA A N 1
ATOM 611 C CA . ALA A 1 78 ? 5.896 2.127 -25.020 1.00 70.25 78 ALA A CA 1
ATOM 612 C C . ALA A 1 78 ? 7.284 1.506 -25.354 1.00 70.25 78 ALA A C 1
ATOM 614 O O . ALA A 1 78 ? 7.383 0.581 -26.160 1.00 70.25 78 ALA A O 1
ATOM 615 N N . GLY A 1 79 ? 8.372 2.021 -24.776 1.00 82.50 79 GLY A N 1
ATOM 616 C CA . GLY A 1 79 ? 9.726 1.494 -24.910 1.00 82.50 79 GLY A CA 1
ATOM 617 C C . GLY A 1 79 ? 10.026 0.389 -23.899 1.00 82.50 79 GLY A C 1
ATOM 618 O O . GLY A 1 79 ? 9.488 0.356 -22.793 1.00 82.50 79 GLY A O 1
ATOM 619 N N . LYS A 1 80 ? 10.936 -0.512 -24.273 1.00 91.62 80 LYS A N 1
ATOM 620 C CA . LYS A 1 80 ? 11.495 -1.505 -23.356 1.00 91.62 80 LYS A CA 1
ATOM 621 C C . LYS A 1 80 ? 12.515 -0.817 -22.451 1.00 91.62 80 LYS A C 1
ATOM 623 O O . LYS A 1 80 ? 13.348 -0.061 -22.939 1.00 91.62 80 LYS A O 1
ATOM 628 N N . TYR A 1 81 ? 12.480 -1.085 -21.150 1.00 94.12 81 TYR A N 1
ATOM 629 C CA . TYR A 1 81 ? 13.455 -0.535 -20.209 1.00 94.12 81 TYR A CA 1
ATOM 630 C C . TYR A 1 81 ? 14.462 -1.602 -19.786 1.00 94.12 81 TYR A C 1
ATOM 632 O O . TYR A 1 81 ? 14.082 -2.690 -19.357 1.00 94.12 81 TYR A O 1
ATOM 640 N N . TRP A 1 82 ? 15.751 -1.274 -19.856 1.00 94.75 82 TRP A N 1
ATOM 641 C CA . TRP A 1 82 ? 16.803 -2.026 -19.182 1.00 94.75 82 TRP A CA 1
ATOM 642 C C . TRP A 1 82 ? 16.961 -1.489 -17.760 1.00 94.75 82 TRP A C 1
ATOM 644 O O . TRP A 1 82 ? 17.562 -0.434 -17.538 1.00 94.75 82 TRP A O 1
ATOM 654 N N . ILE A 1 83 ? 16.341 -2.183 -16.807 1.00 95.88 83 ILE A N 1
ATOM 655 C CA . ILE A 1 83 ? 16.274 -1.775 -15.402 1.00 95.88 83 ILE A CA 1
ATOM 656 C C . ILE A 1 83 ? 17.526 -2.253 -14.673 1.00 95.88 83 ILE A C 1
ATOM 658 O O . ILE A 1 83 ? 17.920 -3.412 -14.790 1.00 95.88 83 ILE A O 1
ATOM 662 N N . TRP A 1 84 ? 18.134 -1.363 -13.892 1.00 95.06 84 TRP A N 1
ATOM 663 C CA . TRP A 1 84 ? 19.312 -1.693 -13.089 1.00 95.06 84 TRP A CA 1
ATOM 664 C C . TRP A 1 84 ? 19.157 -1.346 -11.606 1.00 95.06 84 TRP A C 1
ATOM 666 O O . TRP A 1 84 ? 19.945 -1.826 -10.791 1.00 95.06 84 TRP A O 1
ATOM 676 N N . GLY A 1 85 ? 18.129 -0.584 -11.225 1.00 97.06 85 GLY A N 1
ATOM 677 C CA . GLY A 1 85 ? 17.842 -0.297 -9.823 1.00 97.06 85 GLY A CA 1
ATOM 678 C C . GLY A 1 85 ? 16.395 0.111 -9.582 1.00 97.06 85 GLY A C 1
ATOM 679 O O . GLY A 1 85 ? 15.685 0.508 -10.501 1.00 97.06 85 GLY A O 1
ATOM 680 N N . ILE A 1 86 ? 15.967 0.030 -8.324 1.00 97.62 86 ILE A N 1
ATOM 681 C CA . ILE A 1 86 ? 14.652 0.487 -7.868 1.00 97.62 86 ILE A CA 1
ATOM 682 C C . ILE A 1 86 ? 14.842 1.320 -6.597 1.00 97.62 86 ILE A C 1
ATOM 684 O O . ILE A 1 86 ? 15.572 0.929 -5.685 1.00 97.62 86 ILE A O 1
ATOM 688 N N . THR A 1 87 ? 14.213 2.488 -6.555 1.00 96.06 87 THR A N 1
ATOM 689 C CA . THR A 1 87 ? 14.144 3.374 -5.389 1.00 96.06 87 THR A CA 1
ATOM 690 C C . THR A 1 87 ? 12.794 3.203 -4.686 1.00 96.06 87 THR A C 1
ATOM 692 O O . THR A 1 87 ? 12.026 2.284 -4.972 1.00 96.06 87 THR A O 1
ATOM 695 N N . GLU A 1 88 ? 12.476 4.093 -3.752 1.00 90.94 88 GLU A N 1
ATOM 696 C CA . GLU A 1 88 ? 11.176 4.109 -3.091 1.00 90.94 88 GLU A CA 1
ATOM 697 C C . GLU A 1 88 ? 10.012 4.374 -4.073 1.00 90.94 88 GLU A C 1
ATOM 699 O O . GLU A 1 88 ? 8.932 3.789 -3.954 1.00 90.94 88 GLU A O 1
ATOM 704 N N . ASP A 1 89 ? 10.180 5.258 -5.051 1.00 92.88 89 ASP A N 1
ATOM 705 C CA . ASP A 1 89 ? 9.075 5.734 -5.890 1.00 92.88 89 ASP A CA 1
ATOM 706 C C . ASP A 1 89 ? 9.282 5.560 -7.387 1.00 92.88 89 ASP A C 1
ATOM 708 O O . ASP A 1 89 ? 8.352 5.777 -8.163 1.00 92.88 89 ASP A O 1
ATOM 712 N N . SER A 1 90 ? 10.469 5.135 -7.789 1.00 95.56 90 SER A N 1
ATOM 713 C CA . SER A 1 90 ? 10.871 5.065 -9.179 1.00 95.56 90 SER A CA 1
ATOM 714 C C . SER A 1 90 ? 11.783 3.872 -9.417 1.00 95.56 90 SER A C 1
ATOM 716 O O . SER A 1 90 ? 12.413 3.342 -8.505 1.00 95.56 90 SER A O 1
ATOM 718 N N . PHE A 1 91 ? 11.861 3.427 -10.662 1.00 96.25 91 PHE A N 1
ATOM 719 C CA . PHE A 1 91 ? 12.939 2.556 -11.095 1.00 96.25 91 PHE A CA 1
ATOM 720 C C . PHE A 1 91 ? 13.956 3.352 -11.906 1.00 96.25 91 PHE A C 1
ATOM 722 O O . PHE A 1 91 ? 13.617 4.315 -12.599 1.00 96.25 91 PHE A O 1
ATOM 729 N N . LEU A 1 92 ? 15.214 2.940 -11.786 1.00 96.50 92 LEU A N 1
ATOM 730 C CA . LEU A 1 92 ? 16.324 3.440 -12.576 1.00 96.50 92 LEU A CA 1
ATOM 731 C C . LEU A 1 92 ? 16.516 2.490 -13.747 1.00 96.50 92 LEU A C 1
ATOM 733 O O . LEU A 1 92 ? 16.808 1.301 -13.571 1.00 96.50 92 LEU A O 1
ATOM 737 N N . GLY A 1 93 ? 16.341 3.020 -14.947 1.00 95.06 93 GLY A N 1
ATOM 738 C CA . GLY A 1 93 ? 16.471 2.231 -16.155 1.00 95.06 93 GLY A CA 1
ATOM 739 C C . GLY A 1 93 ? 16.952 3.052 -17.330 1.00 95.06 93 GLY A C 1
ATOM 740 O O . GLY A 1 93 ? 16.983 4.281 -17.298 1.00 95.06 93 GLY A O 1
ATOM 741 N N . HIS A 1 94 ? 17.341 2.346 -18.379 1.00 93.56 94 HIS A N 1
ATOM 742 C CA . HIS A 1 94 ? 17.577 2.940 -19.679 1.00 93.56 94 HIS A CA 1
ATOM 743 C C . HIS A 1 94 ? 16.468 2.538 -20.639 1.00 93.56 94 HIS A C 1
ATOM 745 O O . HIS A 1 94 ? 16.178 1.349 -20.772 1.00 93.56 94 HIS A O 1
ATOM 751 N N . LYS A 1 95 ? 15.860 3.516 -21.309 1.00 93.06 95 LYS A N 1
ATOM 752 C CA . LYS A 1 95 ? 14.882 3.263 -22.363 1.00 93.06 95 LYS A CA 1
ATOM 753 C C . LYS A 1 95 ? 15.617 2.760 -23.605 1.00 93.06 95 LYS A C 1
ATOM 755 O O . LYS A 1 95 ? 16.341 3.521 -24.236 1.00 93.06 95 LYS A O 1
ATOM 760 N N . LEU A 1 96 ? 15.436 1.483 -23.923 1.00 91.06 96 LEU A N 1
ATOM 761 C CA . LEU A 1 96 ? 16.018 0.836 -25.093 1.00 91.06 96 LEU A CA 1
ATOM 762 C C . LEU A 1 96 ? 15.281 1.291 -26.352 1.00 91.06 96 LEU A C 1
ATOM 764 O O . LEU A 1 96 ? 14.045 1.316 -26.402 1.00 91.06 96 LEU A O 1
ATOM 768 N N . LEU A 1 97 ? 16.044 1.629 -27.387 1.00 87.50 97 LEU A N 1
ATOM 769 C CA . LEU A 1 97 ? 15.488 1.884 -28.712 1.00 87.50 97 LEU A CA 1
ATOM 770 C C . LEU A 1 97 ? 15.016 0.567 -29.343 1.00 87.50 97 LEU A C 1
ATOM 772 O O . LEU A 1 97 ? 15.590 -0.487 -29.103 1.00 87.50 97 LEU A O 1
ATOM 776 N N . ALA A 1 98 ? 14.020 0.618 -30.231 1.00 84.62 98 ALA A N 1
ATOM 777 C CA . ALA A 1 98 ? 13.526 -0.580 -30.926 1.00 84.62 98 ALA A CA 1
ATOM 778 C C . ALA A 1 98 ? 14.602 -1.295 -31.775 1.00 84.62 98 ALA A C 1
ATOM 780 O O . ALA A 1 98 ? 14.445 -2.461 -32.125 1.00 84.62 98 ALA A O 1
ATOM 781 N N . THR A 1 99 ? 15.672 -0.584 -32.139 1.00 85.31 99 THR A N 1
ATOM 782 C CA . THR A 1 99 ? 16.834 -1.116 -32.867 1.00 85.31 99 THR A CA 1
ATOM 783 C C . THR A 1 99 ? 17.902 -1.709 -31.952 1.00 85.31 99 THR A C 1
ATOM 785 O O . THR A 1 99 ? 18.802 -2.391 -32.437 1.00 85.31 99 THR A O 1
ATOM 788 N N . GLU A 1 100 ? 17.854 -1.401 -30.657 1.00 81.38 100 GLU A N 1
ATOM 789 C CA . GLU A 1 100 ? 18.777 -1.935 -29.662 1.00 81.38 100 GLU A CA 1
ATOM 790 C C . GLU A 1 100 ? 18.302 -3.320 -29.202 1.00 81.38 100 GLU A C 1
ATOM 792 O O . GLU A 1 100 ? 17.116 -3.644 -29.258 1.00 81.38 100 GLU A O 1
ATOM 797 N N . GLY A 1 101 ? 19.249 -4.172 -28.799 1.00 87.00 101 GLY A N 1
ATOM 798 C CA . GLY A 1 101 ? 18.939 -5.487 -28.235 1.00 87.00 101 GLY A CA 1
ATOM 799 C C . GLY A 1 101 ? 18.357 -5.392 -26.820 1.00 87.00 101 GLY A C 1
ATOM 800 O O . GLY A 1 101 ? 17.887 -4.350 -26.379 1.00 87.00 101 GLY A O 1
ATOM 801 N N . ASP A 1 102 ? 18.442 -6.482 -26.057 1.00 87.38 102 ASP A N 1
ATOM 802 C CA . ASP A 1 102 ? 17.891 -6.551 -24.691 1.00 87.38 102 ASP A CA 1
ATOM 803 C C . ASP A 1 102 ? 18.698 -5.780 -23.633 1.00 87.38 102 ASP A C 1
ATOM 805 O O . ASP A 1 102 ? 18.305 -5.711 -22.467 1.00 87.38 102 ASP A O 1
ATOM 809 N N . TYR A 1 103 ? 19.837 -5.217 -24.026 1.00 90.00 103 TYR A N 1
ATOM 810 C CA . TYR A 1 103 ? 20.748 -4.476 -23.168 1.00 90.00 103 TYR A CA 1
ATOM 811 C C . TYR A 1 103 ? 21.385 -3.325 -23.954 1.00 90.00 103 TYR A C 1
ATOM 813 O O . TYR A 1 103 ? 21.572 -3.438 -25.172 1.00 90.00 103 TYR A O 1
ATOM 821 N N . PRO A 1 104 ? 21.746 -2.220 -23.280 1.00 89.88 104 PRO A N 1
ATOM 822 C CA . PRO A 1 104 ? 22.377 -1.093 -23.945 1.00 89.88 104 PRO A CA 1
ATOM 823 C C . PRO A 1 104 ? 23.754 -1.486 -24.490 1.00 89.88 104 PRO A C 1
ATOM 825 O O . PRO A 1 104 ? 24.539 -2.168 -23.825 1.00 89.88 104 PRO A O 1
ATOM 828 N N . SER A 1 105 ? 24.080 -1.023 -25.696 1.00 86.25 105 SER A N 1
ATOM 829 C CA . SER A 1 105 ? 25.437 -1.147 -26.233 1.00 86.25 105 SER A CA 1
ATOM 830 C C . SER A 1 105 ? 26.423 -0.280 -25.442 1.00 86.25 105 SER A C 1
ATOM 832 O O . SER A 1 105 ? 26.058 0.790 -24.957 1.00 86.25 105 SER A O 1
ATOM 834 N N . PHE A 1 106 ? 27.680 -0.726 -25.331 1.00 77.81 106 PHE A N 1
ATOM 835 C CA . PHE A 1 106 ? 28.748 -0.030 -24.602 1.00 77.81 106 PHE A CA 1
ATOM 836 C C . PHE A 1 106 ? 28.822 1.470 -24.962 1.00 77.81 106 PHE A C 1
ATOM 838 O O . PHE A 1 106 ? 29.113 1.830 -26.100 1.00 77.81 106 PHE A O 1
ATOM 845 N N . GLY A 1 107 ? 28.569 2.342 -23.980 1.00 81.12 107 GLY A N 1
ATOM 846 C CA . GLY A 1 107 ? 28.532 3.798 -24.133 1.00 81.12 107 GLY A CA 1
ATOM 847 C C . GLY A 1 107 ? 28.011 4.492 -22.870 1.00 81.12 107 GLY A C 1
ATOM 848 O O . GLY A 1 107 ? 27.613 3.828 -21.915 1.00 81.12 107 GLY A O 1
ATOM 849 N N . SER A 1 108 ? 28.029 5.829 -22.833 1.00 76.19 108 SER A N 1
ATOM 850 C CA . SER A 1 108 ? 27.401 6.588 -21.740 1.00 76.19 108 SER A CA 1
ATOM 851 C C . SER A 1 108 ? 25.882 6.511 -21.885 1.00 76.19 108 SER A C 1
ATOM 853 O O . SER A 1 108 ? 25.287 7.203 -22.711 1.00 76.19 108 SER A O 1
ATOM 855 N N . VAL A 1 109 ? 25.270 5.620 -21.113 1.00 87.94 109 VAL A N 1
ATOM 856 C CA . VAL A 1 109 ? 23.832 5.365 -21.130 1.00 87.94 109 VAL A CA 1
ATOM 857 C C . VAL A 1 109 ? 23.130 6.373 -20.220 1.00 87.94 109 VAL A C 1
ATOM 859 O O . VAL A 1 109 ? 23.424 6.455 -19.025 1.00 87.94 109 VAL A O 1
ATOM 862 N N . ARG A 1 110 ? 22.182 7.150 -20.759 1.00 92.00 110 ARG A N 1
ATOM 863 C CA . ARG A 1 110 ? 21.366 8.056 -19.938 1.00 92.00 110 ARG A CA 1
ATOM 864 C C . ARG A 1 110 ? 20.428 7.228 -19.061 1.00 92.00 110 ARG A C 1
ATOM 866 O O . ARG A 1 110 ? 19.609 6.470 -19.576 1.00 92.00 110 ARG A O 1
ATOM 873 N N . THR A 1 111 ? 20.553 7.401 -17.748 1.00 93.88 111 THR A N 1
ATOM 874 C CA . THR A 1 111 ? 19.608 6.844 -16.773 1.00 93.88 111 THR A CA 1
ATOM 875 C C . THR A 1 111 ? 18.358 7.710 -16.720 1.00 93.88 111 THR A C 1
ATOM 877 O O . THR A 1 111 ? 18.449 8.930 -16.568 1.00 93.88 111 THR A O 1
ATOM 880 N N . GLU A 1 112 ? 17.204 7.066 -16.813 1.00 94.81 112 GLU A N 1
ATOM 881 C CA . GLU A 1 112 ? 15.892 7.656 -16.592 1.00 94.81 112 GLU A CA 1
ATOM 882 C C . GLU A 1 112 ? 15.333 7.199 -15.243 1.00 94.81 112 GLU A C 1
ATOM 884 O O . GLU A 1 112 ? 15.563 6.069 -14.807 1.00 94.81 112 GLU A O 1
ATOM 889 N N . TYR A 1 113 ? 14.604 8.104 -14.593 1.00 95.31 113 TYR A N 1
ATOM 890 C CA . TYR A 1 113 ? 13.852 7.834 -13.374 1.00 95.31 113 TYR A CA 1
ATOM 891 C C . TYR A 1 113 ? 12.388 7.728 -13.764 1.00 95.31 113 TYR A C 1
ATOM 893 O O . TYR A 1 113 ? 11.752 8.737 -14.071 1.00 95.31 113 TYR A O 1
ATOM 901 N N . VAL A 1 114 ? 11.864 6.508 -13.785 1.00 93.94 114 VAL A N 1
ATOM 902 C CA . VAL A 1 114 ? 10.472 6.260 -14.162 1.00 93.94 114 VAL A CA 1
ATOM 903 C C . VAL A 1 114 ? 9.690 5.924 -12.908 1.00 93.94 114 VAL A C 1
ATOM 905 O O . VAL A 1 114 ? 10.045 5.008 -12.168 1.00 93.94 114 VAL A O 1
ATOM 908 N N . ARG A 1 115 ? 8.630 6.686 -12.646 1.00 92.81 115 ARG A N 1
ATOM 909 C CA . ARG A 1 115 ? 7.805 6.519 -11.450 1.00 92.81 115 ARG A CA 1
ATOM 910 C C . ARG A 1 115 ? 7.085 5.166 -11.469 1.00 92.81 115 ARG A C 1
ATOM 912 O O . ARG A 1 115 ? 6.444 4.806 -12.454 1.00 92.81 115 ARG A O 1
ATOM 919 N N . LEU A 1 116 ? 7.141 4.454 -10.347 1.00 93.12 116 LEU A N 1
ATOM 920 C CA . LEU A 1 116 ? 6.337 3.259 -10.109 1.00 93.12 116 LEU A CA 1
ATOM 921 C C . LEU A 1 116 ? 4.861 3.651 -9.999 1.00 93.12 116 LEU A C 1
ATOM 923 O O . LEU A 1 116 ? 4.505 4.606 -9.305 1.00 93.12 116 LEU A O 1
ATOM 927 N N . GLN A 1 117 ? 4.000 2.895 -10.668 1.00 91.50 117 GLN A N 1
ATOM 928 C CA . GLN A 1 117 ? 2.564 3.111 -10.678 1.00 91.50 117 GLN A CA 1
ATOM 929 C C . GLN A 1 117 ? 1.833 1.773 -10.585 1.00 91.50 117 GLN A C 1
ATOM 931 O O . GLN A 1 117 ? 1.931 0.926 -11.474 1.00 91.50 117 GLN A O 1
ATOM 936 N N . VAL A 1 118 ? 1.013 1.617 -9.546 1.00 93.00 118 VAL A N 1
ATOM 937 C CA . VAL A 1 118 ? 0.117 0.462 -9.438 1.00 93.00 118 VAL A CA 1
ATOM 938 C C . VAL A 1 118 ? -0.873 0.482 -10.619 1.00 93.00 118 VAL A C 1
ATOM 940 O O . VAL A 1 118 ? -1.525 1.514 -10.843 1.00 93.00 118 VAL A O 1
ATOM 943 N N . PRO A 1 119 ? -1.020 -0.619 -11.382 1.00 91.00 119 PRO A N 1
ATOM 944 C CA . PRO A 1 119 ? -1.933 -0.699 -12.517 1.00 91.00 119 PRO A CA 1
ATOM 945 C C . PRO A 1 119 ? -3.385 -0.781 -12.032 1.00 91.00 119 PRO A C 1
ATOM 947 O O . PRO A 1 119 ? -3.990 -1.844 -11.923 1.00 91.00 119 PRO A O 1
ATOM 950 N N . LEU A 1 120 ? -3.951 0.374 -11.687 1.00 88.50 120 LEU A N 1
ATOM 951 C CA . LEU A 1 120 ? -5.339 0.499 -11.260 1.00 88.50 120 LEU A CA 1
ATOM 952 C C . LEU A 1 120 ? -6.269 0.695 -12.459 1.00 88.50 120 LEU A C 1
ATOM 954 O O . LEU A 1 120 ? -5.913 1.324 -13.458 1.00 88.50 120 LEU A O 1
ATOM 958 N N . SER A 1 121 ? -7.513 0.233 -12.318 1.00 83.31 121 SER A N 1
ATOM 959 C CA . SER A 1 121 ? -8.580 0.531 -13.275 1.00 83.31 121 SER A CA 1
ATOM 960 C C . SER A 1 121 ? -8.741 2.043 -13.457 1.00 83.31 121 SER A C 1
ATOM 962 O O . SER A 1 121 ? -8.745 2.789 -12.473 1.00 83.31 121 SER A O 1
ATOM 964 N N . ARG A 1 122 ? -8.944 2.495 -14.702 1.00 79.06 122 ARG A N 1
ATOM 965 C CA . ARG A 1 122 ? -9.133 3.911 -15.078 1.00 79.06 122 ARG A CA 1
ATOM 966 C C . ARG A 1 122 ? -10.509 4.455 -14.659 1.00 79.06 122 ARG A C 1
ATOM 968 O O . ARG A 1 122 ? -11.305 4.885 -15.484 1.00 79.06 122 ARG A O 1
ATOM 975 N N . THR A 1 123 ? -10.813 4.387 -13.369 1.00 80.44 123 THR A N 1
ATOM 976 C CA . THR A 1 123 ? -12.072 4.856 -12.780 1.00 80.44 123 THR A CA 1
ATOM 977 C C . THR A 1 123 ? -11.841 6.155 -12.016 1.00 80.44 123 THR A C 1
ATOM 979 O O . THR A 1 123 ? -10.983 6.184 -11.133 1.00 80.44 123 THR A O 1
ATOM 982 N N . GLY A 1 124 ? -12.655 7.177 -12.279 1.00 81.88 124 GLY A N 1
ATOM 983 C CA . GLY A 1 124 ? -12.570 8.483 -11.614 1.00 81.88 124 GLY A CA 1
ATOM 984 C C . GLY A 1 124 ? -11.717 9.497 -12.378 1.00 81.88 124 GLY A C 1
ATOM 985 O O . GLY A 1 124 ? -11.290 9.240 -13.502 1.00 81.88 124 GLY A O 1
ATOM 986 N N . SER A 1 125 ? -11.501 10.665 -11.773 1.00 86.56 125 SER A N 1
ATOM 987 C CA . SER A 1 125 ? -10.627 11.701 -12.340 1.00 86.56 125 SER A CA 1
ATOM 988 C C . SER A 1 125 ? -9.147 11.332 -12.189 1.00 86.56 125 SER A C 1
ATOM 990 O O . SER A 1 125 ? -8.784 10.557 -11.302 1.00 86.56 125 SER A O 1
ATOM 992 N N . ASP A 1 126 ? -8.263 11.922 -12.999 1.00 85.88 126 ASP A N 1
ATOM 993 C CA . ASP A 1 126 ? -6.817 11.675 -12.880 1.00 85.88 126 ASP A CA 1
ATOM 994 C C . ASP A 1 126 ? -6.273 12.022 -11.495 1.00 85.88 126 ASP A C 1
ATOM 996 O O . ASP A 1 126 ? -5.473 11.272 -10.940 1.00 85.88 126 ASP A O 1
ATOM 1000 N N . LYS A 1 127 ? -6.778 13.097 -10.880 1.00 85.69 127 LYS A N 1
ATOM 1001 C CA . LYS A 1 127 ? -6.433 13.458 -9.502 1.00 85.69 127 LYS A CA 1
ATOM 1002 C C . LYS A 1 127 ? -6.789 12.334 -8.523 1.00 85.69 127 LYS A C 1
ATOM 1004 O O . LYS A 1 127 ? -5.948 11.935 -7.723 1.00 85.69 127 LYS A O 1
ATOM 1009 N N . GLN A 1 128 ? -8.010 11.801 -8.606 1.00 84.19 128 GLN A N 1
ATOM 1010 C CA . GLN A 1 128 ? -8.457 10.692 -7.754 1.00 84.19 128 GLN A CA 1
ATOM 1011 C C . GLN A 1 128 ? -7.650 9.416 -8.022 1.00 84.19 128 GLN A C 1
ATOM 1013 O O . GLN A 1 128 ? -7.322 8.689 -7.088 1.00 84.19 128 GLN A O 1
ATOM 1018 N N . ARG A 1 129 ? -7.293 9.153 -9.284 1.00 86.56 129 ARG A N 1
ATOM 1019 C CA . ARG A 1 129 ? -6.472 8.003 -9.682 1.00 86.56 129 ARG A CA 1
ATOM 1020 C C . ARG A 1 129 ? -5.064 8.084 -9.099 1.00 86.56 129 ARG A C 1
ATOM 1022 O O . ARG A 1 129 ? -4.625 7.123 -8.475 1.00 86.56 129 ARG A O 1
ATOM 1029 N N . ILE A 1 130 ? -4.387 9.221 -9.264 1.00 85.31 130 ILE A N 1
ATOM 1030 C CA . ILE A 1 130 ? -3.042 9.463 -8.722 1.00 85.31 130 ILE A CA 1
ATOM 1031 C C . ILE A 1 130 ? -3.062 9.356 -7.196 1.00 85.31 130 ILE A C 1
ATOM 1033 O O . ILE A 1 130 ? -2.201 8.707 -6.609 1.00 85.31 130 ILE A O 1
ATOM 1037 N N . GLN A 1 131 ? -4.074 9.938 -6.551 1.00 87.75 131 GLN A N 1
ATOM 1038 C CA . GLN A 1 131 ? -4.231 9.854 -5.102 1.00 87.75 131 GLN A CA 1
ATOM 1039 C C . GLN A 1 131 ? -4.449 8.408 -4.637 1.00 87.75 131 GLN A C 1
ATOM 1041 O O . GLN A 1 131 ? -3.824 7.969 -3.676 1.00 87.75 131 GLN A O 1
ATOM 1046 N N . ARG A 1 132 ? -5.301 7.642 -5.329 1.00 87.25 132 ARG A N 1
ATOM 1047 C CA . ARG A 1 132 ? -5.576 6.238 -4.998 1.00 87.25 132 ARG A CA 1
ATOM 1048 C C . ARG A 1 132 ? -4.353 5.347 -5.199 1.00 87.25 132 ARG A C 1
ATOM 1050 O O . ARG A 1 132 ? -4.110 4.483 -4.364 1.00 87.25 132 ARG A O 1
ATOM 1057 N N . GLU A 1 133 ? -3.597 5.552 -6.275 1.00 89.19 133 GLU A N 1
ATOM 1058 C CA . GLU A 1 133 ? -2.321 4.863 -6.501 1.00 89.19 133 GLU A CA 1
ATOM 1059 C C . GLU A 1 133 ? -1.360 5.124 -5.348 1.00 89.19 133 GLU A C 1
ATOM 1061 O O . GLU A 1 133 ? -0.871 4.174 -4.737 1.00 89.19 133 GLU A O 1
ATOM 1066 N N . TRP A 1 134 ? -1.171 6.399 -5.003 1.00 91.19 134 TRP A N 1
ATOM 1067 C CA . TRP A 1 134 ? -0.291 6.794 -3.914 1.00 91.19 134 TRP A CA 1
ATOM 1068 C C . TRP A 1 134 ? -0.718 6.161 -2.584 1.00 91.19 134 TRP A C 1
ATOM 1070 O O . TRP A 1 134 ? 0.127 5.626 -1.870 1.00 91.19 134 TRP A O 1
ATOM 1080 N N . ILE A 1 135 ? -2.019 6.164 -2.266 1.00 90.44 135 ILE A N 1
ATOM 1081 C CA . ILE A 1 135 ? -2.543 5.526 -1.050 1.00 90.44 135 ILE A CA 1
ATOM 1082 C C . ILE A 1 135 ? -2.224 4.029 -1.070 1.00 90.44 135 ILE A C 1
ATOM 1084 O O . ILE A 1 135 ? -1.602 3.531 -0.142 1.00 90.44 135 ILE A O 1
ATOM 1088 N N . ILE A 1 136 ? -2.589 3.308 -2.135 1.00 90.38 136 ILE A N 1
ATOM 1089 C CA . ILE A 1 136 ? -2.419 1.847 -2.201 1.00 90.38 136 ILE A CA 1
ATOM 1090 C C . ILE A 1 136 ? -0.946 1.458 -2.060 1.00 90.38 136 ILE A C 1
ATOM 1092 O O . ILE A 1 136 ? -0.614 0.583 -1.261 1.00 90.38 136 ILE A O 1
ATOM 1096 N N . ARG A 1 137 ? -0.054 2.120 -2.801 1.00 90.62 137 ARG A N 1
ATOM 1097 C CA . ARG A 1 137 ? 1.383 1.838 -2.747 1.00 90.62 137 ARG A CA 1
ATOM 1098 C C . ARG A 1 137 ? 1.943 2.047 -1.343 1.00 90.62 137 ARG A C 1
ATOM 1100 O O . ARG A 1 137 ? 2.593 1.151 -0.811 1.00 90.62 137 ARG A O 1
ATOM 1107 N N . ASN A 1 138 ? 1.676 3.200 -0.736 1.00 91.38 138 ASN A N 1
ATOM 1108 C CA . ASN A 1 138 ? 2.283 3.549 0.548 1.00 91.38 138 ASN A CA 1
ATOM 1109 C C . ASN A 1 138 ? 1.636 2.822 1.727 1.00 91.38 138 ASN A C 1
ATOM 1111 O O . ASN A 1 138 ? 2.343 2.439 2.653 1.00 91.38 138 ASN A O 1
ATOM 1115 N N . THR A 1 139 ? 0.332 2.538 1.680 1.00 92.44 139 THR A N 1
ATOM 1116 C CA . THR A 1 139 ? -0.317 1.690 2.688 1.00 92.44 139 THR A CA 1
ATOM 1117 C C . THR A 1 139 ? 0.259 0.279 2.665 1.00 92.44 139 THR A C 1
ATOM 1119 O O . THR A 1 139 ? 0.524 -0.278 3.725 1.00 92.44 139 THR A O 1
ATOM 1122 N N . ASN A 1 140 ? 0.528 -0.290 1.486 1.00 91.50 140 ASN A N 1
ATOM 1123 C CA . ASN A 1 140 ? 1.156 -1.609 1.401 1.00 91.50 140 ASN A CA 1
ATOM 1124 C C . ASN A 1 140 ? 2.567 -1.602 1.990 1.00 91.50 140 ASN A C 1
ATOM 1126 O O . ASN A 1 140 ? 2.867 -2.442 2.832 1.00 91.50 140 ASN A O 1
ATOM 1130 N N . LYS A 1 141 ? 3.398 -0.617 1.636 1.00 90.56 141 LYS A N 1
ATOM 1131 C CA . LYS A 1 141 ? 4.733 -0.463 2.236 1.00 90.56 141 LYS A CA 1
ATOM 1132 C C . LYS A 1 141 ? 4.679 -0.310 3.751 1.00 90.56 141 LYS A C 1
ATOM 1134 O O . LYS A 1 141 ? 5.412 -0.986 4.465 1.00 90.56 141 LYS A O 1
ATOM 1139 N N . LEU A 1 142 ? 3.781 0.532 4.253 1.00 93.44 142 LEU A N 1
ATOM 1140 C CA . LEU A 1 142 ? 3.631 0.743 5.686 1.00 93.44 142 LEU A CA 1
ATOM 1141 C C . LEU A 1 142 ? 3.155 -0.521 6.403 1.00 93.44 142 LEU A C 1
ATOM 1143 O O . LEU A 1 142 ? 3.629 -0.820 7.495 1.00 93.44 142 LEU A O 1
ATOM 1147 N N . ASN A 1 143 ? 2.261 -1.294 5.789 1.00 93.25 143 ASN A N 1
ATOM 1148 C CA . ASN A 1 143 ? 1.838 -2.574 6.341 1.00 93.25 143 ASN A CA 1
ATOM 1149 C C . ASN A 1 143 ? 3.004 -3.565 6.416 1.00 93.25 143 ASN A C 1
ATOM 1151 O O . ASN A 1 143 ? 3.138 -4.255 7.422 1.00 93.25 143 ASN A O 1
ATOM 1155 N N . GLU A 1 144 ? 3.877 -3.606 5.408 1.00 91.38 144 GLU A N 1
ATOM 1156 C CA . GLU A 1 144 ? 5.093 -4.424 5.456 1.00 91.38 144 GLU A CA 1
ATOM 1157 C C . GLU A 1 144 ? 6.048 -3.949 6.560 1.00 91.38 144 GLU A C 1
ATOM 1159 O O . GLU A 1 144 ? 6.598 -4.764 7.303 1.00 91.38 144 GLU A O 1
ATOM 1164 N N . MET A 1 145 ? 6.223 -2.635 6.726 1.00 92.19 145 MET A N 1
ATOM 1165 C CA . MET A 1 145 ? 7.024 -2.081 7.823 1.00 92.19 145 MET A CA 1
ATOM 1166 C C . MET A 1 145 ? 6.441 -2.466 9.184 1.00 92.19 145 MET A C 1
ATOM 1168 O O . MET A 1 145 ? 7.181 -2.900 10.064 1.00 92.19 145 MET A O 1
ATOM 1172 N N . LYS A 1 146 ? 5.115 -2.356 9.347 1.00 93.44 146 LYS A N 1
ATOM 1173 C CA . LYS A 1 146 ? 4.397 -2.757 10.564 1.00 93.44 146 LYS A CA 1
ATOM 1174 C C . LYS A 1 146 ? 4.554 -4.256 10.834 1.00 93.44 146 LYS A C 1
ATOM 1176 O O . LYS A 1 146 ? 4.846 -4.630 11.963 1.00 93.44 146 LYS A O 1
ATOM 1181 N N . ALA A 1 147 ? 4.425 -5.103 9.812 1.00 90.50 147 ALA A N 1
ATOM 1182 C CA . ALA A 1 147 ? 4.555 -6.556 9.939 1.00 90.50 147 ALA A CA 1
ATOM 1183 C C . ALA A 1 147 ? 5.963 -6.993 10.377 1.00 90.50 147 ALA A C 1
ATOM 1185 O O . ALA A 1 147 ? 6.113 -7.959 11.122 1.00 90.50 147 ALA A O 1
ATOM 1186 N N . ASN A 1 148 ? 6.991 -6.259 9.946 1.00 88.44 148 ASN A N 1
ATOM 1187 C CA . ASN A 1 148 ? 8.385 -6.539 10.287 1.00 88.44 148 ASN A CA 1
ATOM 1188 C C . ASN A 1 148 ? 8.866 -5.814 11.559 1.00 88.44 148 ASN A C 1
ATOM 1190 O O . ASN A 1 148 ? 9.976 -6.064 12.041 1.00 88.44 148 ASN A O 1
ATOM 1194 N N . ALA A 1 149 ? 8.058 -4.914 12.125 1.00 91.06 149 ALA A N 1
ATOM 1195 C CA . ALA A 1 149 ? 8.405 -4.157 13.318 1.00 91.06 149 ALA A CA 1
ATOM 1196 C C . ALA A 1 149 ? 7.984 -4.882 14.603 1.00 91.06 149 ALA A C 1
ATOM 1198 O O . ALA A 1 149 ? 6.899 -5.442 14.712 1.00 91.06 149 ALA A O 1
ATOM 1199 N N . LYS A 1 150 ? 8.847 -4.825 15.623 1.00 89.88 150 LYS A N 1
ATOM 1200 C CA . LYS A 1 150 ? 8.533 -5.332 16.971 1.00 89.88 150 LYS A CA 1
ATOM 1201 C C . LYS A 1 150 ? 7.706 -4.343 17.801 1.00 89.88 150 LYS A C 1
ATOM 1203 O O . LYS A 1 150 ? 7.000 -4.756 18.714 1.00 89.88 150 LYS A O 1
ATOM 1208 N N . SER A 1 151 ? 7.805 -3.055 17.482 1.00 91.88 151 SER A N 1
ATOM 1209 C CA . SER A 1 151 ? 7.150 -1.948 18.180 1.00 91.88 151 SER A CA 1
ATOM 1210 C C . SER A 1 151 ? 6.835 -0.800 17.230 1.00 91.88 151 SER A C 1
ATOM 1212 O O . SER A 1 151 ? 7.343 -0.727 16.107 1.00 91.88 151 SER A O 1
ATOM 1214 N N . TYR A 1 152 ? 5.971 0.100 17.690 1.00 92.50 152 TYR A N 1
ATOM 1215 C CA . TYR A 1 152 ? 5.489 1.249 16.941 1.00 92.50 152 TYR A CA 1
ATOM 1216 C C . TYR A 1 152 ? 6.550 2.358 16.902 1.00 92.50 152 TYR A C 1
ATOM 1218 O O . TYR A 1 152 ? 6.591 3.263 17.734 1.00 92.50 152 TYR A O 1
ATOM 1226 N N . LYS A 1 153 ? 7.468 2.253 15.941 1.00 92.81 153 LYS A N 1
ATOM 1227 C CA . LYS A 1 153 ? 8.576 3.202 15.770 1.00 92.81 153 LYS A CA 1
ATOM 1228 C C . LYS A 1 153 ? 8.094 4.560 15.255 1.00 92.81 153 LYS A C 1
ATOM 1230 O O . LYS A 1 153 ? 7.060 4.659 14.599 1.00 92.81 153 LYS A O 1
ATOM 1235 N N . GLN A 1 154 ? 8.911 5.591 15.477 1.00 92.00 154 GLN A N 1
ATOM 1236 C CA . GLN A 1 154 ? 8.659 6.949 14.982 1.00 92.00 154 GLN A CA 1
ATOM 1237 C C . GLN A 1 154 ? 8.400 6.984 13.469 1.00 92.00 154 GLN A C 1
ATOM 1239 O O . GLN A 1 154 ? 7.471 7.649 13.029 1.00 92.00 154 GLN A O 1
ATOM 1244 N N . GLU A 1 155 ? 9.164 6.225 12.685 1.00 92.50 155 GLU A N 1
ATOM 1245 C CA . GLU A 1 155 ? 9.004 6.165 11.229 1.00 92.50 155 GLU A CA 1
ATOM 1246 C C . GLU A 1 155 ? 7.604 5.674 10.814 1.00 92.50 155 GLU A C 1
ATOM 1248 O O . GLU A 1 155 ? 6.971 6.263 9.943 1.00 92.50 155 GLU A O 1
ATOM 1253 N N . ILE A 1 156 ? 7.073 4.650 11.495 1.00 93.81 156 ILE A N 1
ATOM 1254 C CA . ILE A 1 156 ? 5.708 4.145 11.270 1.00 93.81 156 ILE A CA 1
ATOM 1255 C C . ILE A 1 156 ? 4.692 5.239 11.605 1.00 93.81 156 ILE A C 1
ATOM 1257 O O . ILE A 1 156 ? 3.774 5.485 10.827 1.00 93.81 156 ILE A O 1
ATOM 1261 N N . ALA A 1 157 ? 4.892 5.941 12.724 1.00 94.06 157 ALA A N 1
ATOM 1262 C CA . ALA A 1 157 ? 4.012 7.026 13.142 1.00 94.06 157 ALA A CA 1
ATOM 1263 C C . ALA A 1 157 ? 3.975 8.184 12.131 1.00 94.06 157 ALA A C 1
ATOM 1265 O O . ALA A 1 157 ? 2.907 8.727 11.854 1.00 94.06 157 ALA A O 1
ATOM 1266 N N . GLU A 1 158 ? 5.125 8.560 11.569 1.00 94.31 158 GLU A N 1
ATOM 1267 C CA . GLU A 1 158 ? 5.220 9.602 10.542 1.00 94.31 158 GLU A CA 1
ATOM 1268 C C . GLU A 1 158 ? 4.493 9.198 9.256 1.00 94.31 158 GLU A C 1
ATOM 1270 O O . GLU A 1 158 ? 3.790 10.016 8.657 1.00 94.31 158 GLU A O 1
ATOM 1275 N N . TRP A 1 159 ? 4.621 7.935 8.848 1.00 94.44 159 TRP A N 1
ATOM 1276 C CA . TRP A 1 159 ? 3.895 7.395 7.703 1.00 94.44 159 TRP A CA 1
ATOM 1277 C C . TRP A 1 159 ? 2.387 7.331 7.936 1.00 94.44 159 TRP A C 1
ATOM 1279 O O . TRP A 1 159 ? 1.633 7.731 7.050 1.00 94.44 159 TRP A O 1
ATOM 1289 N N . ASP A 1 160 ? 1.946 6.914 9.123 1.00 95.06 160 ASP A N 1
ATOM 1290 C CA . ASP A 1 160 ? 0.527 6.889 9.482 1.00 95.06 160 ASP A CA 1
ATOM 1291 C C . ASP A 1 160 ? -0.094 8.290 9.392 1.00 95.06 160 ASP A C 1
ATOM 1293 O O . ASP A 1 160 ? -1.147 8.454 8.779 1.00 95.06 160 ASP A O 1
ATOM 1297 N N . VAL A 1 161 ? 0.598 9.328 9.881 1.00 95.81 161 VAL A N 1
ATOM 1298 C CA . VAL A 1 161 ? 0.154 10.728 9.733 1.00 95.81 161 VAL A CA 1
ATOM 1299 C C . VAL A 1 161 ? 0.066 11.142 8.261 1.00 95.81 161 VAL A C 1
ATOM 1301 O O . VAL A 1 161 ? -0.932 11.738 7.853 1.00 95.81 161 VAL A O 1
ATOM 1304 N N . LYS A 1 162 ? 1.090 10.841 7.450 1.00 95.06 162 LYS A N 1
ATOM 1305 C CA . LYS A 1 162 ? 1.110 11.203 6.020 1.00 95.06 162 LYS A CA 1
ATOM 1306 C C . LYS A 1 162 ? -0.031 10.536 5.252 1.00 95.06 162 LYS A C 1
ATOM 1308 O O . LYS A 1 162 ? -0.697 11.194 4.455 1.00 95.06 162 LYS A O 1
ATOM 1313 N N . ILE A 1 163 ? -0.259 9.243 5.477 1.00 95.00 163 ILE A N 1
ATOM 1314 C CA . ILE A 1 163 ? -1.323 8.495 4.800 1.00 95.00 163 ILE A CA 1
ATOM 1315 C C . ILE A 1 163 ? -2.694 9.014 5.230 1.00 95.00 163 ILE A C 1
ATOM 1317 O O . ILE A 1 163 ? -3.527 9.294 4.368 1.00 95.00 163 ILE A O 1
ATOM 1321 N N . ASP A 1 164 ? -2.910 9.223 6.529 1.00 96.31 164 ASP A N 1
ATOM 1322 C CA . ASP A 1 164 ? -4.171 9.749 7.053 1.00 96.31 164 ASP A CA 1
ATOM 1323 C C . ASP A 1 164 ? -4.503 11.144 6.514 1.00 96.31 164 ASP A C 1
ATOM 1325 O O . ASP A 1 164 ? -5.662 11.412 6.202 1.00 96.31 164 ASP A O 1
ATOM 1329 N N . GLN A 1 165 ? -3.510 12.022 6.336 1.00 96.50 165 GLN A N 1
ATOM 1330 C CA . GLN A 1 165 ? -3.715 13.329 5.703 1.00 96.50 165 GLN A CA 1
ATOM 1331 C C . GLN A 1 165 ? -4.234 13.186 4.266 1.00 96.50 165 GLN A C 1
ATOM 1333 O O . GLN A 1 165 ? -5.227 13.816 3.897 1.00 96.50 165 GLN A O 1
ATOM 1338 N N . VAL A 1 166 ? -3.619 12.308 3.466 1.00 95.50 166 VAL A N 1
ATOM 1339 C CA . VAL A 1 166 ? -4.054 12.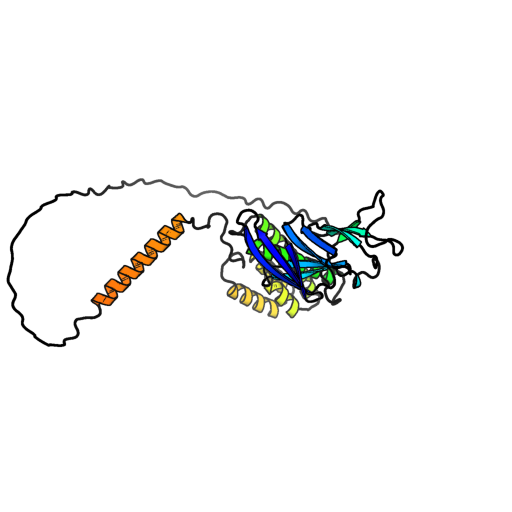070 2.081 1.00 95.50 166 VAL A CA 1
ATOM 1340 C C . VAL A 1 166 ? -5.427 11.395 2.033 1.00 95.50 166 VAL A C 1
ATOM 1342 O O . VAL A 1 166 ? -6.247 11.744 1.179 1.00 95.50 166 VAL A O 1
ATOM 1345 N N . LEU A 1 167 ? -5.717 10.469 2.953 1.00 96.12 167 LEU A N 1
ATOM 1346 C CA . LEU A 1 167 ? -7.044 9.866 3.097 1.00 96.12 167 LEU A CA 1
ATOM 1347 C C . LEU A 1 167 ? -8.090 10.914 3.494 1.00 96.12 167 LEU A C 1
ATOM 1349 O O . LEU A 1 167 ? -9.192 10.907 2.950 1.00 96.12 167 LEU A O 1
ATOM 1353 N N . LEU A 1 168 ? -7.765 11.838 4.400 1.00 97.12 168 LEU A N 1
ATOM 1354 C CA . LEU A 1 168 ? -8.675 12.896 4.831 1.00 97.12 168 LEU A CA 1
ATOM 1355 C C . LEU A 1 168 ? -8.994 13.857 3.680 1.00 97.12 168 LEU A C 1
ATOM 1357 O O . LEU A 1 168 ? -10.137 14.290 3.530 1.00 97.12 168 LEU A O 1
ATOM 1361 N N . ASP A 1 169 ? -8.023 14.158 2.824 1.00 96.00 169 ASP A N 1
ATOM 1362 C CA . ASP A 1 169 ? -8.265 14.970 1.633 1.00 96.00 169 ASP A CA 1
ATOM 1363 C C . ASP A 1 169 ? -9.121 14.232 0.593 1.00 96.00 169 ASP A C 1
ATOM 1365 O O . ASP A 1 169 ? -10.029 14.830 0.007 1.00 96.00 169 ASP A O 1
ATOM 1369 N N . ALA A 1 170 ? -8.912 12.921 0.411 1.00 94.56 170 ALA A N 1
ATOM 1370 C CA . ALA A 1 170 ? -9.794 12.086 -0.411 1.00 94.56 170 ALA A CA 1
ATOM 1371 C C . ALA A 1 170 ? -11.224 12.067 0.153 1.00 94.56 170 ALA A C 1
ATOM 1373 O O . ALA A 1 170 ? -12.194 12.234 -0.585 1.00 94.56 170 ALA A O 1
ATOM 1374 N N . PHE A 1 171 ? -11.354 11.918 1.474 1.00 96.38 171 PHE A N 1
ATOM 1375 C CA . PHE A 1 171 ? -12.624 11.955 2.189 1.00 96.38 171 PHE A CA 1
ATOM 1376 C C . PHE A 1 171 ? -13.372 13.261 1.910 1.00 96.38 171 PHE A C 1
ATOM 1378 O O . PHE A 1 171 ? -14.521 13.223 1.473 1.00 96.38 171 PHE A O 1
ATOM 1385 N N . LYS A 1 172 ? -12.713 14.414 2.086 1.00 96.56 172 LYS A N 1
ATOM 1386 C CA . LYS A 1 172 ? -13.304 15.734 1.808 1.00 96.56 172 LYS A CA 1
ATOM 1387 C C . LYS A 1 172 ? -13.774 15.848 0.355 1.00 96.56 172 LYS A C 1
ATOM 1389 O O . LYS A 1 172 ? -14.892 16.305 0.130 1.00 96.56 172 LYS A O 1
ATOM 1394 N N . SER A 1 173 ? -12.977 15.374 -0.608 1.00 94.44 173 SER A N 1
ATOM 1395 C CA . SER A 1 173 ? -13.371 15.347 -2.026 1.00 94.44 173 SER A CA 1
ATOM 1396 C C . SER A 1 173 ? -14.643 14.523 -2.245 1.00 94.44 173 SER A C 1
ATOM 1398 O O . SER A 1 173 ? -15.560 14.985 -2.913 1.00 94.44 173 SER A O 1
ATOM 1400 N N . TYR A 1 174 ? -14.756 13.338 -1.638 1.00 94.69 174 TYR A N 1
ATOM 1401 C CA . TYR A 1 174 ? -15.959 12.512 -1.782 1.00 94.69 174 TYR A CA 1
ATOM 1402 C C . TYR A 1 174 ? -17.203 13.130 -1.138 1.00 94.69 174 TYR A C 1
ATOM 1404 O O . TYR A 1 174 ? -18.306 12.909 -1.629 1.00 94.69 174 TYR A O 1
ATOM 1412 N N . ILE A 1 175 ? -17.058 13.909 -0.063 1.00 96.94 175 ILE A N 1
ATOM 1413 C CA . ILE A 1 175 ? -18.181 14.653 0.531 1.00 96.94 175 ILE A CA 1
ATOM 1414 C C . ILE A 1 175 ? -18.666 15.773 -0.392 1.00 96.94 175 ILE A C 1
ATOM 1416 O O . ILE A 1 175 ? -19.880 15.981 -0.504 1.00 96.94 175 ILE A O 1
ATOM 1420 N N . GLN A 1 176 ? -17.733 16.469 -1.048 1.00 95.69 176 GLN A N 1
ATOM 1421 C CA . GLN A 1 176 ? -18.035 17.505 -2.040 1.00 95.69 176 GLN A CA 1
ATOM 1422 C C . GLN A 1 176 ? -18.760 16.918 -3.259 1.00 95.69 176 GLN A C 1
ATOM 1424 O O . GLN A 1 176 ? -19.725 17.511 -3.730 1.00 95.69 176 GLN A O 1
ATOM 1429 N N . ASP A 1 177 ? -18.373 15.712 -3.681 1.00 94.88 177 ASP A N 1
ATOM 1430 C CA . ASP A 1 177 ? -18.982 14.978 -4.798 1.00 94.88 177 ASP A CA 1
ATOM 1431 C C . ASP A 1 177 ? -20.259 14.192 -4.408 1.00 94.88 177 ASP A C 1
ATOM 1433 O O . ASP A 1 177 ? -20.736 13.354 -5.171 1.00 94.88 177 ASP A O 1
ATOM 1437 N N . ASP A 1 178 ? -20.803 14.405 -3.202 1.00 96.00 178 ASP A N 1
ATOM 1438 C CA . ASP A 1 178 ? -21.984 13.706 -2.659 1.00 96.00 178 ASP A CA 1
ATOM 1439 C C . ASP A 1 178 ? -21.855 12.165 -2.557 1.00 96.00 178 ASP A C 1
ATOM 1441 O O . ASP A 1 178 ? -22.826 11.422 -2.405 1.00 96.00 178 ASP A O 1
ATOM 1445 N N . MET A 1 179 ? -20.628 11.642 -2.560 1.00 95.44 179 MET A N 1
ATOM 1446 C CA . MET A 1 179 ? -20.321 10.210 -2.512 1.00 95.44 179 MET A CA 1
ATOM 1447 C C . MET A 1 179 ? -20.162 9.690 -1.073 1.00 95.44 179 MET A C 1
ATOM 1449 O O . MET A 1 179 ? -19.122 9.142 -0.697 1.00 95.44 179 MET A O 1
ATOM 1453 N N . SER A 1 180 ? -21.205 9.821 -0.249 1.00 97.06 180 SER A N 1
ATOM 1454 C CA . SER A 1 180 ? -21.148 9.489 1.191 1.00 97.06 180 SER A CA 1
ATOM 1455 C C . SER A 1 180 ? -20.746 8.039 1.516 1.00 97.06 180 SER A C 1
ATOM 1457 O O . SER A 1 180 ? -20.100 7.800 2.536 1.00 97.06 180 SER A O 1
ATOM 1459 N N . ALA A 1 181 ? -21.082 7.072 0.654 1.00 96.38 181 ALA A N 1
ATOM 1460 C CA . ALA A 1 181 ? -20.674 5.674 0.823 1.00 96.38 181 ALA A CA 1
ATOM 1461 C C . ALA A 1 181 ? -19.152 5.500 0.687 1.00 96.38 181 ALA A C 1
ATOM 1463 O O . ALA A 1 181 ? -18.526 4.916 1.566 1.00 96.38 181 ALA A O 1
ATOM 1464 N N . LYS A 1 182 ? -18.546 6.093 -0.351 1.00 94.75 182 LYS A N 1
ATOM 1465 C CA . LYS A 1 182 ? -17.088 6.072 -0.542 1.00 94.75 182 LYS A CA 1
ATOM 1466 C C . LYS A 1 182 ? -16.361 6.842 0.552 1.00 94.75 182 LYS A C 1
ATOM 1468 O O . LYS A 1 182 ? -15.328 6.393 1.030 1.00 94.75 182 LYS A O 1
ATOM 1473 N N . ALA A 1 183 ? -16.907 7.979 0.982 1.00 96.44 183 ALA A N 1
ATOM 1474 C CA . ALA A 1 183 ? -16.347 8.717 2.109 1.00 96.44 183 ALA A CA 1
ATOM 1475 C C . ALA A 1 183 ? -16.292 7.838 3.374 1.00 96.44 183 ALA A C 1
ATOM 1477 O O . ALA A 1 183 ? -15.280 7.813 4.068 1.00 96.44 183 ALA A O 1
ATOM 1478 N N . LEU A 1 184 ? -17.340 7.052 3.646 1.00 97.31 184 LEU A N 1
ATOM 1479 C CA . LEU A 1 184 ? -17.330 6.103 4.760 1.00 97.31 184 LEU A CA 1
ATOM 1480 C C . LEU A 1 184 ? -16.277 4.997 4.585 1.00 97.31 184 LEU A C 1
ATOM 1482 O O . LEU A 1 184 ? -15.587 4.681 5.549 1.00 97.31 184 LEU A O 1
ATOM 1486 N N . GLU A 1 185 ? -16.124 4.440 3.380 1.00 95.69 185 GLU A N 1
ATOM 1487 C CA . GLU A 1 185 ? -15.076 3.450 3.080 1.00 95.69 185 GLU A CA 1
ATOM 1488 C C . GLU A 1 185 ? -13.672 4.007 3.351 1.00 95.69 185 GLU A C 1
ATOM 1490 O O . GLU A 1 185 ? -12.865 3.342 3.993 1.00 95.69 185 GLU A O 1
ATOM 1495 N N . ILE A 1 186 ? -13.399 5.252 2.945 1.00 95.75 186 ILE A N 1
ATOM 1496 C CA . ILE A 1 186 ? -12.127 5.928 3.237 1.00 95.75 186 ILE A CA 1
ATOM 1497 C C . ILE A 1 186 ? -11.937 6.140 4.742 1.00 95.75 186 ILE A C 1
ATOM 1499 O O . ILE A 1 186 ? -10.845 5.915 5.259 1.00 95.75 186 ILE A O 1
ATOM 1503 N N . ALA A 1 187 ? -12.991 6.511 5.474 1.00 96.88 187 ALA A N 1
ATOM 1504 C CA . ALA A 1 187 ? -12.904 6.660 6.925 1.00 96.88 187 ALA A CA 1
ATOM 1505 C C . ALA A 1 187 ? -12.607 5.328 7.640 1.00 96.88 187 ALA A C 1
ATOM 1507 O O . ALA A 1 187 ? -11.927 5.310 8.667 1.00 96.88 187 ALA A O 1
ATOM 1508 N N . CYS A 1 188 ? -13.042 4.197 7.072 1.00 95.19 188 CYS A N 1
ATOM 1509 C CA . CYS A 1 188 ? -12.655 2.860 7.527 1.00 95.19 188 CYS A CA 1
ATOM 1510 C C . CYS A 1 188 ? -11.168 2.538 7.302 1.00 95.19 188 CYS A C 1
ATOM 1512 O O . CYS A 1 188 ? -10.697 1.531 7.831 1.00 95.19 188 CYS A O 1
ATOM 1514 N N . CYS A 1 189 ? -10.420 3.375 6.586 1.00 95.06 189 CYS A N 1
ATOM 1515 C CA . CYS A 1 189 ? -8.976 3.238 6.411 1.00 95.06 189 CYS A CA 1
ATOM 1516 C C . CYS A 1 189 ? -8.157 4.158 7.325 1.00 95.06 189 CYS A C 1
ATOM 1518 O O . CYS A 1 189 ? -6.950 3.967 7.386 1.00 95.06 189 CYS A O 1
ATOM 1520 N N . PHE A 1 190 ? -8.769 5.114 8.041 1.00 95.69 190 PHE A N 1
ATOM 1521 C CA . PHE A 1 190 ? -8.013 5.977 8.956 1.00 95.69 190 PHE A CA 1
ATOM 1522 C C . PHE A 1 190 ? -7.339 5.163 10.048 1.00 95.69 190 PHE A C 1
ATOM 1524 O O . PHE A 1 190 ? -7.980 4.316 10.677 1.00 95.69 190 PHE A O 1
ATOM 1531 N N . GLU A 1 191 ? -6.081 5.471 10.302 1.00 94.25 191 GLU A N 1
ATOM 1532 C CA . GLU A 1 191 ? -5.292 4.847 11.348 1.00 94.25 191 GLU A CA 1
ATOM 1533 C C . GLU A 1 191 ? -5.419 5.621 12.667 1.00 94.25 191 GLU A C 1
ATOM 1535 O O . GLU A 1 191 ? -5.563 5.027 13.739 1.00 94.25 191 GLU A O 1
ATOM 1540 N N . LEU A 1 192 ? -5.413 6.954 12.600 1.00 94.94 192 LEU A N 1
ATOM 1541 C CA . LEU A 1 192 ? -5.366 7.826 13.765 1.00 94.94 192 LEU A CA 1
ATOM 1542 C C . LEU A 1 192 ? -6.759 8.311 14.161 1.00 94.94 192 LEU A C 1
ATOM 1544 O O . LEU A 1 192 ? -7.568 8.774 13.352 1.00 94.94 192 LEU A O 1
ATOM 1548 N N . GLN A 1 193 ? -7.017 8.295 15.469 1.00 94.62 193 GLN A N 1
ATOM 1549 C CA . GLN A 1 193 ? -8.286 8.772 16.012 1.00 94.62 193 GLN A CA 1
ATOM 1550 C C . GLN A 1 193 ? -8.485 10.286 15.812 1.00 94.62 193 GLN A C 1
ATOM 1552 O O . GLN A 1 193 ? -9.620 10.738 15.682 1.00 94.62 193 GLN A O 1
ATOM 1557 N N . ALA A 1 194 ? -7.400 11.065 15.755 1.00 95.62 194 ALA A N 1
ATOM 1558 C CA . ALA A 1 194 ? -7.464 12.502 15.482 1.00 95.62 194 ALA A CA 1
ATOM 1559 C C . ALA A 1 194 ? -8.040 12.788 14.084 1.00 95.62 194 ALA A C 1
ATOM 1561 O O . ALA A 1 194 ? -8.955 13.595 13.950 1.00 95.62 194 ALA A O 1
ATOM 1562 N N . THR A 1 195 ? -7.594 12.043 13.070 1.00 97.06 195 THR A N 1
ATOM 1563 C CA . THR A 1 195 ? -8.097 12.141 11.691 1.00 97.06 195 THR A CA 1
ATOM 1564 C C . THR A 1 195 ? -9.587 11.806 11.611 1.00 97.06 195 THR A C 1
ATOM 1566 O O . THR A 1 195 ? -10.348 12.463 10.899 1.00 97.06 195 THR A O 1
ATOM 1569 N N . MET A 1 196 ? -10.034 10.807 12.381 1.00 97.06 196 MET A N 1
ATOM 1570 C CA . MET A 1 196 ? -11.454 10.462 12.489 1.00 97.06 196 MET A CA 1
ATOM 1571 C C . MET A 1 196 ? -12.279 11.618 13.072 1.00 97.06 196 MET A C 1
ATOM 1573 O O . MET A 1 196 ? -13.370 11.910 12.580 1.00 97.06 196 MET A O 1
ATOM 1577 N N . ASP A 1 197 ? -11.762 12.293 14.099 1.00 96.94 197 ASP A N 1
ATOM 1578 C CA . ASP A 1 197 ? -12.432 13.427 14.735 1.00 96.94 197 ASP A CA 1
ATOM 1579 C C . ASP A 1 197 ? -12.522 14.630 13.770 1.00 96.94 197 ASP A C 1
ATOM 1581 O O . ASP A 1 197 ? -13.586 15.250 13.661 1.00 96.94 197 ASP A O 1
ATOM 1585 N N . ASP A 1 198 ? -11.475 14.880 12.978 1.00 98.31 198 ASP A N 1
ATOM 1586 C CA . ASP A 1 198 ? -11.476 15.891 11.911 1.00 98.31 198 ASP A CA 1
ATOM 1587 C C . ASP A 1 198 ? -12.499 15.571 10.808 1.00 98.31 198 ASP A C 1
ATOM 1589 O O . ASP A 1 198 ? -13.238 16.451 10.354 1.00 98.31 198 ASP A O 1
ATOM 1593 N N . ALA A 1 199 ? -12.604 14.305 10.392 1.00 98.19 199 ALA A N 1
ATOM 1594 C CA . ALA A 1 199 ? -13.589 13.866 9.402 1.00 98.19 199 ALA A CA 1
ATOM 1595 C C . ALA A 1 199 ? -15.035 13.995 9.914 1.00 98.19 199 ALA A C 1
ATOM 1597 O O . ALA A 1 199 ? -15.941 14.372 9.158 1.00 98.19 199 ALA A O 1
ATOM 1598 N N . MET A 1 200 ? -15.265 13.728 11.204 1.00 98.31 200 MET A N 1
ATOM 1599 C CA . MET A 1 200 ? -16.554 13.956 11.859 1.00 98.31 200 MET A CA 1
ATOM 1600 C C . MET A 1 200 ? -16.916 15.444 11.885 1.00 98.31 200 MET A C 1
ATOM 1602 O O . MET A 1 200 ? -18.037 15.797 11.511 1.00 98.31 200 MET A O 1
ATOM 1606 N N . LEU A 1 201 ? -15.978 16.317 12.270 1.00 98.44 201 LEU A N 1
ATOM 1607 C CA . LEU A 1 201 ? -16.179 17.768 12.267 1.00 98.44 201 LEU A CA 1
ATOM 1608 C C . LEU A 1 201 ? -16.481 18.283 10.855 1.00 98.44 201 LEU A C 1
ATOM 1610 O O . LEU A 1 201 ? -17.434 19.035 10.654 1.00 98.44 201 LEU A O 1
ATOM 1614 N N . TYR A 1 202 ? -15.726 17.820 9.857 1.00 98.38 202 TYR A N 1
ATOM 1615 C CA . TYR A 1 202 ? -15.963 18.179 8.462 1.00 98.38 202 TYR A CA 1
ATOM 1616 C C . TYR A 1 202 ? -17.348 17.728 7.978 1.00 98.38 202 TYR A C 1
ATOM 1618 O O . TYR A 1 202 ? -18.054 18.490 7.319 1.00 98.38 202 TYR A O 1
ATOM 1626 N N . SER A 1 203 ? -17.775 16.516 8.341 1.00 98.12 203 SER A N 1
ATOM 1627 C CA . SER A 1 203 ? -19.106 15.994 7.994 1.00 98.12 203 SER A CA 1
ATOM 1628 C C . SER A 1 203 ? -20.235 16.788 8.649 1.00 98.12 203 SER A C 1
ATOM 1630 O O . SER A 1 203 ? -21.278 16.989 8.029 1.00 98.12 203 SER A O 1
ATOM 1632 N N . HIS A 1 204 ? -20.028 17.241 9.889 1.00 98.12 204 HIS A N 1
ATOM 1633 C CA . HIS A 1 204 ? -20.974 18.096 10.600 1.00 98.12 204 HIS A CA 1
ATOM 1634 C C . HIS A 1 204 ? -21.137 19.451 9.902 1.00 98.12 204 HIS A C 1
ATOM 1636 O O . HIS A 1 204 ? -22.262 19.849 9.629 1.00 98.12 204 HIS A O 1
ATOM 1642 N N . ASN A 1 205 ? -20.028 20.094 9.523 1.00 98.31 205 ASN A N 1
ATOM 1643 C CA . ASN A 1 205 ? -20.034 21.400 8.854 1.00 98.31 205 ASN A CA 1
ATOM 1644 C C . ASN A 1 205 ? -20.632 21.377 7.434 1.00 98.31 205 ASN A C 1
ATOM 1646 O O . ASN A 1 205 ? -20.968 22.429 6.904 1.00 98.31 205 ASN A O 1
ATOM 1650 N N . ASN A 1 206 ? -20.740 20.200 6.810 1.00 98.06 206 ASN A N 1
ATOM 1651 C CA . ASN A 1 206 ? -21.354 20.007 5.490 1.00 98.06 206 ASN A CA 1
ATOM 1652 C C . ASN A 1 206 ? -22.759 19.373 5.585 1.00 98.06 206 ASN A C 1
ATOM 1654 O O . ASN A 1 206 ? -23.222 18.758 4.624 1.00 98.06 206 ASN A O 1
AT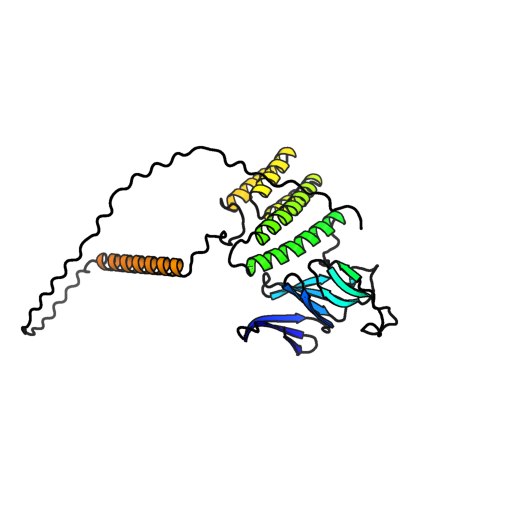OM 1658 N N . ASP A 1 207 ? -23.404 19.438 6.756 1.00 97.56 207 ASP A N 1
ATOM 1659 C CA . ASP A 1 207 ? -24.763 18.939 7.016 1.00 97.56 207 ASP A CA 1
ATOM 1660 C C . ASP A 1 207 ? -24.990 17.454 6.660 1.00 97.56 207 ASP A C 1
ATOM 1662 O O . ASP A 1 207 ? -26.105 16.993 6.399 1.00 97.56 207 ASP A O 1
ATOM 1666 N N . ARG A 1 208 ? -23.933 16.630 6.705 1.00 97.62 208 ARG A N 1
ATOM 1667 C CA . ARG A 1 208 ? -23.998 15.190 6.397 1.00 97.62 208 ARG A CA 1
ATOM 1668 C C . ARG A 1 208 ? -24.378 14.365 7.627 1.00 97.62 208 ARG A C 1
ATOM 1670 O O . ARG A 1 208 ? -23.670 13.439 8.025 1.00 97.62 208 ARG A O 1
ATOM 1677 N N . GLY A 1 209 ? -25.532 14.668 8.225 1.00 96.94 209 GLY A N 1
ATOM 1678 C CA . GLY A 1 209 ? -25.972 14.072 9.495 1.00 96.94 209 GLY A CA 1
ATOM 1679 C C . GLY A 1 209 ? -26.062 12.537 9.491 1.00 96.94 209 GLY A C 1
ATOM 1680 O O . GLY A 1 209 ? -25.728 11.891 10.485 1.00 96.94 209 GLY A O 1
ATOM 1681 N N . GLY A 1 210 ? -26.460 11.928 8.367 1.00 97.75 210 GLY A N 1
ATOM 1682 C CA . GLY A 1 210 ? -26.503 10.467 8.224 1.00 97.75 210 GLY A CA 1
ATOM 1683 C C . GLY A 1 210 ? -25.116 9.814 8.256 1.00 97.75 210 GLY A C 1
ATOM 1684 O O . GLY A 1 210 ? -24.941 8.773 8.889 1.00 97.75 210 GLY A O 1
ATOM 1685 N N . LEU A 1 211 ? -24.122 10.446 7.625 1.00 98.06 211 LEU A N 1
ATOM 1686 C CA . LEU A 1 211 ? -22.737 9.977 7.647 1.00 98.06 211 LEU A CA 1
ATOM 1687 C C . LEU A 1 211 ? -22.107 10.181 9.026 1.00 98.06 211 LEU A C 1
ATOM 1689 O O . LEU A 1 211 ? -21.464 9.269 9.536 1.00 98.06 211 LEU A O 1
ATOM 1693 N N . LEU A 1 212 ? -22.355 11.330 9.661 1.00 98.38 212 LEU A N 1
ATOM 1694 C CA . LEU A 1 212 ? -21.849 11.635 11.000 1.00 98.38 212 LEU A CA 1
ATOM 1695 C C . LEU A 1 212 ? -22.238 10.555 12.022 1.00 98.38 212 LEU A C 1
ATOM 1697 O O . LEU A 1 212 ? -21.386 10.099 12.782 1.00 98.38 212 LEU A O 1
ATOM 1701 N N . LYS A 1 213 ? -23.493 10.082 11.995 1.00 98.31 213 LYS A N 1
ATOM 1702 C CA . LYS A 1 213 ? -23.950 8.977 12.859 1.00 98.31 213 LYS A CA 1
ATOM 1703 C C . LYS A 1 213 ? -23.154 7.688 12.624 1.00 98.31 213 LYS A C 1
ATOM 1705 O O . LYS A 1 213 ? -22.800 7.009 13.585 1.00 98.31 213 LYS A O 1
ATOM 1710 N N . LYS A 1 214 ? -22.838 7.360 11.366 1.00 98.31 214 LYS A N 1
ATOM 1711 C CA . LYS A 1 214 ? -22.032 6.176 11.021 1.00 98.31 214 LYS A CA 1
ATOM 1712 C C . LYS A 1 214 ? -20.573 6.327 11.454 1.00 98.31 214 LYS A C 1
ATOM 1714 O O . LYS A 1 214 ? -20.004 5.369 11.962 1.00 98.31 214 LYS A O 1
ATOM 1719 N N . LEU A 1 215 ? -19.987 7.518 11.322 1.00 97.50 215 LEU A N 1
ATOM 1720 C CA . LEU A 1 215 ? -18.629 7.794 11.809 1.00 97.50 215 LEU A CA 1
ATOM 1721 C C . LEU A 1 215 ? -18.543 7.693 13.337 1.00 97.50 215 LEU A C 1
ATOM 1723 O O . LEU A 1 215 ? -17.601 7.108 13.862 1.00 97.50 215 LEU A O 1
ATOM 1727 N N . GLN A 1 216 ? -19.559 8.179 14.058 1.00 97.06 216 GLN A N 1
ATOM 1728 C CA . GLN A 1 216 ? -19.659 8.002 15.510 1.00 97.06 216 GLN A CA 1
ATOM 1729 C C . GLN A 1 216 ? -19.727 6.520 15.898 1.00 97.06 216 GLN A C 1
ATOM 1731 O O . GLN A 1 216 ? -19.008 6.090 16.798 1.00 97.06 216 GLN A O 1
ATOM 1736 N N . GLN A 1 217 ? -20.538 5.724 15.195 1.00 96.50 217 GLN A N 1
ATOM 1737 C CA . GLN A 1 217 ? -20.595 4.274 15.399 1.00 96.50 217 GLN A CA 1
ATOM 1738 C C . GLN A 1 217 ? -19.239 3.615 15.117 1.00 96.50 217 GLN A C 1
ATOM 1740 O O . GLN A 1 217 ? -18.733 2.868 15.954 1.00 96.50 217 GLN A O 1
ATOM 1745 N N . LEU A 1 218 ? -18.602 3.945 13.993 1.00 95.44 218 LEU A N 1
ATOM 1746 C CA . LEU A 1 218 ? -17.285 3.424 13.627 1.00 95.44 218 LEU A CA 1
ATOM 1747 C C . LEU A 1 218 ? -16.224 3.755 14.688 1.00 95.44 218 LEU A C 1
ATOM 1749 O O . LEU A 1 218 ? -15.462 2.879 15.092 1.00 95.44 218 LEU A O 1
ATOM 1753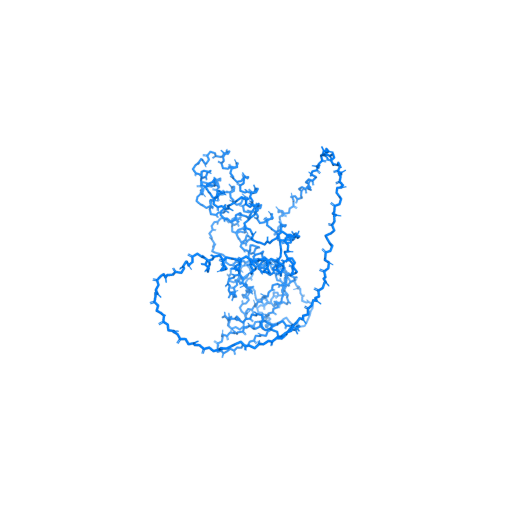 N N . ARG A 1 219 ? -16.226 4.988 15.208 1.00 94.94 219 ARG A N 1
ATOM 1754 C CA . ARG A 1 219 ? -15.372 5.408 16.327 1.00 94.94 219 ARG A CA 1
ATOM 1755 C C . ARG A 1 219 ? -15.601 4.558 17.574 1.00 94.94 219 ARG A C 1
ATOM 1757 O O . ARG A 1 219 ? -14.637 4.157 18.216 1.00 94.94 219 ARG A O 1
ATOM 1764 N N . THR A 1 220 ? -16.854 4.266 17.928 1.00 93.81 220 THR A N 1
ATOM 1765 C CA . THR A 1 220 ? -17.139 3.417 19.099 1.00 93.81 220 THR A CA 1
ATOM 1766 C C . THR A 1 220 ? -16.666 1.975 18.915 1.00 93.81 220 THR A C 1
ATOM 1768 O O . THR A 1 220 ? -16.193 1.374 19.878 1.00 93.81 220 THR A O 1
ATOM 1771 N N . LEU A 1 221 ? -16.732 1.441 17.688 1.00 92.19 221 LEU A N 1
ATOM 1772 C CA . LEU A 1 221 ? -16.286 0.081 17.368 1.00 92.19 221 LEU A CA 1
ATOM 1773 C C . LEU A 1 221 ? -14.762 -0.081 17.434 1.00 92.19 221 LEU A C 1
ATOM 1775 O O . LEU A 1 221 ? -14.284 -1.154 17.781 1.00 92.19 221 LEU A O 1
ATOM 1779 N N . ARG A 1 222 ? -13.990 0.973 17.152 1.00 88.38 222 ARG A N 1
ATOM 1780 C CA . ARG A 1 222 ? -12.516 0.928 17.104 1.00 88.38 222 ARG A CA 1
ATOM 1781 C C . ARG A 1 222 ? -11.810 0.969 18.469 1.00 88.38 222 ARG A C 1
ATOM 1783 O O . ARG A 1 222 ? -10.586 0.991 18.521 1.00 88.38 222 ARG A O 1
ATOM 1790 N N . HIS A 1 223 ? -12.558 0.898 19.573 1.00 72.75 223 HIS A N 1
ATOM 1791 C CA . HIS A 1 223 ? -12.062 1.021 20.951 1.00 72.75 223 HIS A CA 1
ATOM 1792 C C . HIS A 1 223 ? -11.368 2.365 21.263 1.00 72.75 223 HIS A C 1
ATOM 1794 O O . HIS A 1 223 ? -11.069 3.178 20.400 1.00 72.75 223 HIS A O 1
ATOM 1800 N N . LYS A 1 224 ? -11.116 2.631 22.554 1.00 66.88 224 LYS A N 1
ATOM 1801 C CA . LYS A 1 224 ? -10.524 3.890 23.061 1.00 66.88 224 LYS A CA 1
ATOM 1802 C C . LYS A 1 224 ? -9.019 4.041 22.771 1.00 66.88 224 LYS A C 1
ATOM 1804 O O . LYS A 1 224 ? -8.352 4.836 23.435 1.00 66.88 224 LYS A O 1
ATOM 1809 N N . ARG A 1 225 ? -8.454 3.246 21.860 1.00 72.06 225 ARG A N 1
ATOM 1810 C CA . ARG A 1 225 ? -7.033 3.351 21.514 1.00 72.06 225 ARG A CA 1
ATOM 1811 C C . ARG A 1 225 ? -6.826 4.579 20.633 1.00 72.06 225 ARG A C 1
ATOM 1813 O O . ARG A 1 225 ? -7.712 4.988 19.892 1.00 72.06 225 ARG A O 1
ATOM 1820 N N . LYS A 1 226 ? -5.651 5.198 20.744 1.00 81.62 226 LYS A N 1
ATOM 1821 C CA . LYS A 1 226 ? -5.304 6.386 19.947 1.00 81.62 226 LYS A CA 1
ATOM 1822 C C . LYS A 1 226 ? -5.110 6.056 18.457 1.00 81.62 226 LYS A C 1
ATOM 1824 O O . LYS A 1 226 ? -5.196 6.963 17.632 1.00 81.62 226 LYS A O 1
ATOM 1829 N N . ARG A 1 227 ? -4.853 4.779 18.147 1.00 86.69 227 ARG A N 1
ATOM 1830 C CA . ARG A 1 227 ? -4.572 4.225 16.817 1.00 86.69 227 ARG A CA 1
ATOM 1831 C C . ARG A 1 227 ? -5.153 2.816 16.662 1.00 86.69 227 ARG A C 1
ATOM 1833 O O . ARG A 1 227 ? -5.441 2.171 17.675 1.00 86.69 227 ARG A O 1
ATOM 1840 N N . VAL A 1 228 ? -5.302 2.364 15.419 1.00 85.25 228 VAL A N 1
ATOM 1841 C CA . VAL A 1 228 ? -5.783 1.020 15.051 1.00 85.25 228 VAL A CA 1
ATOM 1842 C C . VAL A 1 228 ? -4.669 -0.031 15.170 1.00 85.25 228 VAL A C 1
ATOM 1844 O O . VAL A 1 228 ? -4.938 -1.175 15.516 1.00 85.25 228 VAL A O 1
ATOM 1847 N N . CYS A 1 229 ? -3.418 0.356 14.940 1.00 87.31 229 CYS A N 1
ATOM 1848 C CA . CYS A 1 229 ? -2.242 -0.491 14.903 1.00 87.31 229 CYS A CA 1
ATOM 1849 C C . CYS A 1 229 ? -1.971 -1.105 16.277 1.00 87.31 229 CYS A C 1
ATOM 1851 O O . CYS A 1 229 ? -1.810 -0.396 17.275 1.00 87.31 229 CYS A O 1
ATOM 1853 N N . ASP A 1 230 ? -1.859 -2.432 16.297 1.00 88.75 230 ASP A N 1
ATOM 1854 C CA . ASP A 1 230 ? -1.658 -3.228 17.509 1.00 88.75 230 ASP A CA 1
ATOM 1855 C C . ASP A 1 230 ? -0.201 -3.281 17.991 1.00 88.75 230 ASP A C 1
ATOM 1857 O O . ASP A 1 230 ? 0.088 -3.919 19.004 1.00 88.75 230 ASP A O 1
ATOM 1861 N N . LEU A 1 231 ? 0.729 -2.618 17.294 1.00 88.25 231 LEU A N 1
ATOM 1862 C CA . LEU A 1 231 ? 2.122 -2.581 17.725 1.00 88.25 231 LEU A CA 1
ATOM 1863 C C . LEU A 1 231 ? 2.255 -1.846 19.072 1.00 88.25 231 LEU A C 1
ATOM 1865 O O . LEU A 1 231 ? 1.690 -0.752 19.237 1.00 88.25 231 LEU A O 1
ATOM 1869 N N . PRO A 1 232 ? 3.024 -2.410 20.024 1.00 89.25 232 PRO A N 1
ATOM 1870 C CA . PRO A 1 232 ? 3.248 -1.784 21.320 1.00 89.25 232 PRO A CA 1
ATOM 1871 C C . PRO A 1 232 ? 3.982 -0.453 21.150 1.00 89.25 232 PRO A C 1
ATOM 1873 O O . PRO A 1 232 ? 4.783 -0.289 20.224 1.00 89.25 232 PRO A O 1
ATOM 1876 N N . ASP A 1 233 ? 3.710 0.499 22.042 1.00 87.69 233 ASP A N 1
ATOM 1877 C CA . ASP A 1 233 ? 4.461 1.750 22.084 1.00 87.69 233 ASP A CA 1
ATOM 1878 C C . ASP A 1 233 ? 5.945 1.491 22.397 1.00 87.69 233 ASP A C 1
ATOM 1880 O O . ASP A 1 233 ? 6.286 0.520 23.083 1.00 87.69 233 ASP A O 1
ATOM 1884 N N . PRO A 1 234 ? 6.856 2.345 21.902 1.00 81.00 234 PRO A N 1
ATOM 1885 C CA . PRO A 1 234 ? 8.267 2.235 22.229 1.00 81.00 234 PRO A CA 1
ATOM 1886 C C . PRO A 1 234 ? 8.443 2.471 23.736 1.00 81.00 234 PRO A C 1
ATOM 1888 O O . PRO A 1 234 ? 8.222 3.574 24.230 1.00 81.00 234 PRO A O 1
ATOM 1891 N N . GLY A 1 235 ? 8.813 1.415 24.465 1.00 76.25 235 GLY A N 1
ATOM 1892 C CA . GLY A 1 235 ? 8.907 1.405 25.932 1.00 76.25 235 GLY A CA 1
ATOM 1893 C C . GLY A 1 235 ? 7.906 0.475 26.624 1.00 76.25 235 GLY A C 1
ATOM 1894 O O . GLY A 1 235 ? 8.193 0.008 27.720 1.00 76.25 235 GLY A O 1
ATOM 1895 N N . ASP A 1 236 ? 6.809 0.117 25.950 1.00 78.31 236 ASP A N 1
ATOM 1896 C CA . ASP A 1 236 ? 5.860 -0.911 26.406 1.00 78.31 236 ASP A CA 1
ATOM 1897 C C . ASP A 1 236 ? 6.274 -2.322 25.949 1.00 78.31 236 ASP A C 1
ATOM 1899 O O . ASP A 1 236 ? 5.547 -3.299 26.149 1.00 78.31 236 ASP A O 1
ATOM 1903 N N . GLU A 1 237 ? 7.448 -2.452 25.321 1.00 70.56 237 GLU A N 1
ATOM 1904 C CA . GLU A 1 237 ? 8.050 -3.748 25.029 1.00 70.56 237 GLU A CA 1
ATOM 1905 C C . GLU A 1 237 ? 8.316 -4.473 26.352 1.00 70.56 237 GLU A C 1
ATOM 1907 O O . GLU A 1 237 ? 9.313 -4.224 27.030 1.00 70.56 237 GLU A O 1
ATOM 1912 N N . ILE A 1 238 ? 7.407 -5.378 26.725 1.00 69.38 238 ILE A N 1
ATOM 1913 C CA . ILE A 1 238 ? 7.588 -6.279 27.863 1.00 69.38 238 ILE A CA 1
ATOM 1914 C C . ILE A 1 238 ? 8.905 -7.012 27.627 1.00 69.38 238 ILE A C 1
ATOM 1916 O O . ILE A 1 238 ? 9.021 -7.810 26.686 1.00 69.38 238 ILE A O 1
ATOM 1920 N N . THR A 1 239 ? 9.905 -6.718 28.459 1.00 76.94 239 THR A N 1
ATOM 1921 C CA . THR A 1 239 ? 11.216 -7.347 28.332 1.00 76.94 239 THR A CA 1
ATOM 1922 C C . THR A 1 239 ? 11.052 -8.864 28.452 1.00 76.94 239 THR A C 1
ATOM 1924 O O . THR A 1 239 ? 10.133 -9.339 29.117 1.00 76.94 239 THR A O 1
ATOM 1927 N N . GLU A 1 240 ? 11.924 -9.665 27.831 1.00 76.94 240 GLU A N 1
ATOM 1928 C CA . GLU A 1 240 ? 11.877 -11.135 27.990 1.00 76.94 240 GLU A CA 1
ATOM 1929 C C . GLU A 1 240 ? 11.862 -11.540 29.475 1.00 76.94 240 GLU A C 1
ATOM 1931 O O . GLU A 1 240 ? 11.142 -12.449 29.879 1.00 76.94 240 GLU A O 1
ATOM 1936 N N . ARG A 1 241 ? 12.562 -10.770 30.316 1.00 78.31 241 ARG A N 1
ATOM 1937 C CA . ARG A 1 241 ? 12.535 -10.922 31.771 1.00 78.31 241 ARG A CA 1
ATOM 1938 C C . ARG A 1 241 ? 11.147 -10.668 32.361 1.00 78.31 241 ARG A C 1
ATOM 1940 O O . ARG A 1 241 ? 10.702 -11.439 33.206 1.00 78.31 241 ARG A O 1
ATOM 1947 N N . ASP A 1 242 ? 10.461 -9.614 31.934 1.00 83.25 242 ASP A N 1
ATOM 1948 C CA . ASP A 1 242 ? 9.109 -9.311 32.405 1.00 83.25 242 ASP A CA 1
ATOM 1949 C C . ASP A 1 242 ? 8.092 -10.340 31.902 1.00 83.25 242 ASP A C 1
ATOM 1951 O O . ASP A 1 242 ? 7.190 -10.712 32.654 1.00 83.25 242 ASP A O 1
ATOM 1955 N N . LYS A 1 243 ? 8.268 -10.876 30.685 1.00 83.75 243 LYS A N 1
ATOM 1956 C CA . LYS A 1 243 ? 7.461 -11.998 30.180 1.00 83.75 243 LYS A CA 1
ATOM 1957 C C . LYS A 1 243 ? 7.642 -13.236 31.051 1.00 83.75 243 LYS A C 1
ATOM 1959 O O . LYS A 1 243 ? 6.647 -13.836 31.450 1.00 83.75 243 LYS A O 1
ATOM 1964 N N . ASP A 1 244 ? 8.880 -13.574 31.402 1.00 86.94 244 ASP A N 1
ATOM 1965 C CA . ASP A 1 244 ? 9.194 -14.690 32.298 1.00 86.94 244 ASP A CA 1
ATOM 1966 C C . ASP A 1 244 ? 8.570 -14.504 33.685 1.00 86.94 244 ASP A C 1
ATOM 1968 O O . ASP A 1 244 ? 8.003 -15.439 34.256 1.00 86.94 244 ASP A O 1
ATOM 1972 N N . VAL A 1 245 ? 8.630 -13.288 34.234 1.00 89.75 245 VAL A N 1
ATOM 1973 C CA . VAL A 1 245 ? 8.000 -12.960 35.520 1.00 89.75 245 VAL A CA 1
ATOM 1974 C C . VAL A 1 245 ? 6.477 -13.086 35.428 1.00 89.75 245 VAL A C 1
ATOM 1976 O O . VAL A 1 245 ? 5.855 -13.668 36.322 1.00 89.75 245 VAL A O 1
ATOM 1979 N N . LEU A 1 246 ? 5.869 -12.594 34.346 1.00 88.56 246 LEU A N 1
ATOM 1980 C CA . LEU A 1 246 ? 4.431 -12.697 34.110 1.00 88.56 246 LEU A CA 1
ATOM 1981 C C . LEU A 1 246 ? 3.997 -14.162 33.967 1.00 88.56 246 LEU A C 1
ATOM 1983 O O . LEU A 1 246 ? 3.010 -14.574 34.574 1.00 88.56 246 LEU A O 1
ATOM 1987 N N . LEU A 1 247 ? 4.766 -14.964 33.228 1.00 93.00 247 LEU A N 1
ATOM 1988 C CA . LEU A 1 247 ? 4.511 -16.387 33.029 1.00 93.00 247 LEU A CA 1
ATOM 1989 C C . LEU A 1 247 ? 4.608 -17.155 34.350 1.00 93.00 247 LEU A C 1
ATOM 1991 O O . LEU A 1 247 ? 3.704 -17.920 34.683 1.00 93.00 247 LEU A O 1
ATOM 1995 N N . ARG A 1 248 ? 5.648 -16.902 35.158 1.00 92.69 248 ARG A N 1
ATOM 1996 C CA . ARG A 1 248 ? 5.780 -17.490 36.503 1.00 92.69 248 ARG A CA 1
ATOM 1997 C C . ARG A 1 248 ? 4.600 -17.119 37.398 1.00 92.69 248 ARG A C 1
ATOM 1999 O O . ARG A 1 248 ? 4.086 -17.980 38.110 1.00 92.69 248 ARG A O 1
ATOM 2006 N N . ARG A 1 249 ? 4.139 -15.864 37.340 1.00 94.44 249 ARG A N 1
ATOM 2007 C CA . ARG A 1 249 ? 2.965 -15.400 38.094 1.00 94.44 249 ARG A CA 1
ATOM 2008 C C . ARG A 1 249 ? 1.684 -16.108 37.641 1.00 94.44 249 ARG A C 1
ATOM 2010 O O . ARG A 1 249 ? 0.925 -16.555 38.496 1.00 94.44 249 ARG A O 1
ATOM 2017 N N . MET A 1 250 ? 1.462 -16.256 36.335 1.00 91.81 250 MET A N 1
ATOM 2018 C CA . MET A 1 250 ? 0.292 -16.964 35.794 1.00 91.81 250 MET A CA 1
ATOM 2019 C C . MET A 1 250 ? 0.299 -18.452 36.165 1.00 91.81 250 MET A C 1
ATOM 2021 O O . MET A 1 250 ? -0.711 -18.969 36.638 1.00 91.81 250 MET A O 1
ATOM 2025 N N . LEU A 1 251 ? 1.449 -19.125 36.054 1.00 95.44 251 LEU A N 1
ATOM 2026 C CA . LEU A 1 251 ? 1.599 -20.526 36.465 1.00 95.44 251 LEU A CA 1
ATOM 2027 C C . LEU A 1 251 ? 1.339 -20.719 37.965 1.00 95.44 251 LEU A C 1
ATOM 2029 O O . LEU A 1 251 ? 0.740 -21.715 38.373 1.00 95.44 251 LEU A O 1
ATOM 2033 N N . TYR A 1 252 ? 1.763 -19.764 38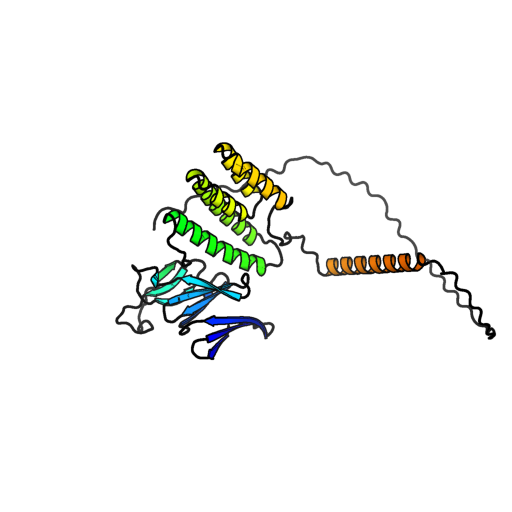.795 1.00 95.69 252 TYR A N 1
ATOM 2034 C CA . TYR A 1 252 ? 1.476 -19.786 40.227 1.00 95.69 2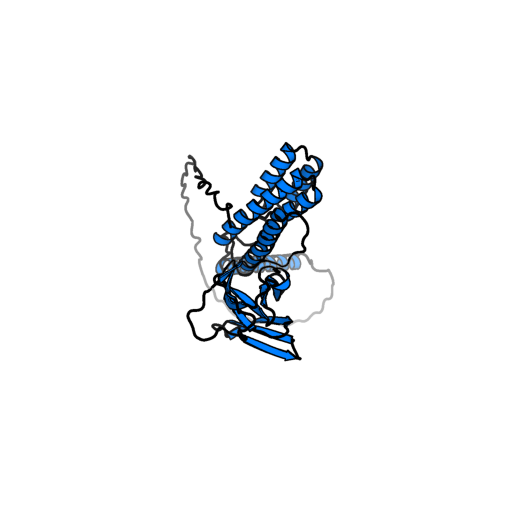52 TYR A CA 1
ATOM 2035 C C . TYR A 1 252 ? -0.026 -19.637 40.513 1.00 95.69 252 TYR A C 1
ATOM 2037 O O . TYR A 1 252 ? -0.579 -20.402 41.303 1.00 95.69 252 TYR A O 1
ATOM 2045 N N . GLN A 1 253 ? -0.705 -18.706 39.836 1.00 94.38 253 GLN A N 1
ATOM 2046 C CA . GLN A 1 253 ? -2.154 -18.521 39.963 1.00 94.38 253 GLN A CA 1
ATOM 2047 C C . GLN A 1 253 ? -2.936 -19.769 39.532 1.00 94.38 253 GLN A C 1
ATOM 2049 O O . GLN A 1 253 ? -3.873 -20.169 40.220 1.00 94.38 253 GLN A O 1
ATOM 2054 N N . GLU A 1 254 ? -2.532 -20.429 38.445 1.00 94.25 254 GLU A N 1
ATOM 2055 C CA . GLU A 1 254 ? -3.177 -21.661 37.983 1.00 94.25 254 GLU A CA 1
ATOM 2056 C C . GLU A 1 254 ? -2.990 -22.819 38.980 1.00 94.25 254 GLU A C 1
ATOM 2058 O O . GLU A 1 254 ? -3.935 -23.558 39.262 1.00 94.25 254 GLU A O 1
ATOM 2063 N N . ARG A 1 255 ? -1.794 -22.950 39.578 1.00 96.25 255 ARG A N 1
ATOM 2064 C CA . ARG A 1 255 ? -1.535 -23.934 40.646 1.00 96.25 255 ARG A CA 1
ATOM 2065 C C . ARG A 1 255 ? -2.396 -23.678 41.879 1.00 96.25 255 ARG A C 1
ATOM 2067 O O . ARG A 1 255 ? -2.954 -24.624 42.426 1.00 96.25 255 ARG A O 1
ATOM 2074 N N . MET A 1 256 ? -2.528 -22.417 42.291 1.00 94.88 256 MET A N 1
ATOM 2075 C CA . MET A 1 256 ? -3.391 -22.027 43.411 1.00 94.88 256 MET A CA 1
ATOM 2076 C C . MET A 1 256 ? -4.861 -22.342 43.122 1.00 94.88 256 MET A C 1
ATOM 2078 O O . MET A 1 256 ? -5.544 -22.903 43.974 1.00 94.88 256 MET A O 1
ATOM 2082 N N . LYS A 1 257 ? -5.332 -22.069 41.899 1.00 95.69 257 LYS A N 1
ATOM 2083 C CA . LYS A 1 257 ? -6.700 -22.391 41.477 1.00 95.69 257 LYS A CA 1
ATOM 2084 C C . LYS A 1 257 ? -6.977 -23.899 41.521 1.00 95.69 257 LYS A C 1
ATOM 2086 O O . LYS A 1 257 ? -7.957 -24.314 42.127 1.00 95.69 257 LYS A O 1
ATOM 2091 N N . LYS A 1 258 ? -6.071 -24.722 40.979 1.00 95.62 258 LYS A N 1
ATOM 2092 C CA . LYS A 1 258 ? -6.168 -26.194 41.037 1.00 95.62 258 LYS A CA 1
ATOM 2093 C C . LYS A 1 258 ? -6.156 -26.733 42.469 1.00 95.62 258 LYS A C 1
ATOM 2095 O O . LYS A 1 258 ? -6.854 -27.696 42.772 1.00 95.62 258 LYS A O 1
ATOM 2100 N N . ALA A 1 259 ? -5.370 -26.122 43.357 1.00 94.69 259 ALA A N 1
ATOM 2101 C CA . ALA A 1 259 ? -5.346 -26.501 44.767 1.00 94.69 259 ALA A CA 1
ATOM 2102 C C . ALA A 1 259 ? -6.679 -26.193 45.469 1.00 94.69 259 ALA A C 1
ATOM 2104 O O . ALA A 1 259 ? -7.129 -27.007 46.268 1.00 94.69 259 ALA A O 1
ATOM 2105 N N . MET A 1 260 ? -7.319 -25.065 45.139 1.00 94.31 260 MET A N 1
ATOM 2106 C CA . MET A 1 260 ? -8.640 -24.698 45.664 1.00 94.31 260 MET A CA 1
ATOM 2107 C C . MET A 1 260 ? -9.762 -25.598 45.136 1.00 94.31 260 MET A C 1
ATOM 2109 O O . MET A 1 260 ? -10.650 -25.972 45.896 1.00 94.31 260 MET A O 1
ATOM 2113 N N . GLU A 1 261 ? -9.718 -25.976 43.856 1.00 93.62 261 GLU A N 1
ATOM 2114 C CA . GLU A 1 261 ? -10.686 -26.912 43.261 1.00 93.62 261 GLU A CA 1
ATOM 2115 C C . GLU A 1 261 ? -10.598 -28.292 43.936 1.00 93.62 261 GLU A C 1
ATOM 2117 O O . GLU A 1 261 ? -11.613 -28.885 44.295 1.00 93.62 261 GLU A O 1
ATOM 2122 N N . LYS A 1 262 ? -9.379 -28.757 44.239 1.00 92.06 262 LYS A N 1
ATOM 2123 C CA . LYS A 1 262 ? -9.161 -30.039 44.924 1.00 92.06 262 LYS A CA 1
ATOM 2124 C C . LYS A 1 262 ? -9.663 -30.064 46.374 1.00 92.06 262 LYS A C 1
ATOM 2126 O O . LYS A 1 262 ? -9.947 -31.136 46.892 1.00 92.06 262 LYS A O 1
ATOM 2131 N N . THR A 1 263 ? -9.768 -28.917 47.043 1.00 85.44 263 THR A N 1
ATOM 2132 C CA . THR A 1 263 ? -10.366 -28.821 48.387 1.00 85.44 263 THR A CA 1
ATOM 2133 C C . THR A 1 263 ? -11.881 -28.630 48.370 1.00 85.44 263 THR A C 1
ATOM 2135 O O . THR A 1 263 ? -12.504 -28.783 49.417 1.00 85.44 263 THR A O 1
ATOM 2138 N N . THR A 1 264 ? -12.486 -28.311 47.219 1.00 83.94 264 THR A N 1
ATOM 2139 C CA . THR A 1 264 ? -13.949 -28.170 47.091 1.00 83.94 264 THR A CA 1
ATOM 2140 C C . THR A 1 264 ? -14.648 -29.454 46.651 1.00 83.94 264 THR A C 1
ATOM 2142 O O . THR A 1 264 ? -15.846 -29.599 46.895 1.00 83.94 264 THR A O 1
ATOM 2145 N N . GLU A 1 265 ? -13.915 -30.418 46.095 1.00 70.81 265 GLU A N 1
ATOM 2146 C CA . GLU A 1 265 ? -14.351 -31.814 46.032 1.00 70.81 265 GLU A CA 1
ATOM 2147 C C . GLU A 1 265 ? -14.280 -32.409 47.446 1.00 70.81 265 GLU A C 1
ATOM 2149 O O . GLU A 1 265 ? -13.310 -33.053 47.844 1.00 70.81 265 GLU A O 1
ATOM 2154 N N . GLY A 1 266 ? -15.301 -32.104 48.253 1.00 63.25 266 GLY A N 1
ATOM 2155 C CA . GLY A 1 266 ? -15.488 -32.714 49.563 1.00 63.25 266 GLY A CA 1
ATOM 2156 C C . GLY A 1 266 ? -15.497 -34.242 49.447 1.00 63.25 266 GLY A C 1
ATOM 2157 O O . GLY A 1 266 ? -15.867 -34.767 48.392 1.00 63.25 266 GLY A O 1
ATOM 2158 N N . PRO A 1 267 ? -15.082 -34.962 50.503 1.00 64.06 267 PRO A N 1
ATOM 2159 C CA . PRO A 1 267 ? -15.089 -36.416 50.502 1.00 64.06 267 PRO A CA 1
ATOM 2160 C C . PRO A 1 267 ? -16.505 -36.883 50.167 1.00 64.06 267 PRO A C 1
ATOM 2162 O O . PRO A 1 267 ? -17.439 -36.680 50.937 1.00 64.06 267 PRO A O 1
ATOM 2165 N N . SER A 1 268 ? -16.665 -37.442 48.969 1.00 62.78 268 SER A N 1
ATOM 2166 C CA . SER A 1 268 ? -17.848 -38.202 48.605 1.00 62.78 268 SER A CA 1
ATOM 2167 C C . SER A 1 268 ? -17.893 -39.374 49.571 1.00 62.78 268 SER A C 1
ATOM 2169 O O . SER A 1 268 ? -17.125 -40.319 49.397 1.00 62.78 268 SER A O 1
ATOM 2171 N N . ASP A 1 269 ? -18.746 -39.266 50.592 1.00 56.41 269 ASP A N 1
ATOM 2172 C CA . ASP A 1 269 ? -19.131 -40.362 51.475 1.00 56.41 269 ASP A CA 1
ATOM 2173 C C . ASP A 1 269 ? -19.397 -41.600 50.616 1.00 56.41 269 ASP A C 1
ATOM 2175 O O . ASP A 1 269 ? -20.330 -41.669 49.815 1.00 56.41 269 ASP A O 1
ATOM 2179 N N . GLY A 1 270 ? -18.474 -42.538 50.730 1.00 58.00 270 GLY A N 1
ATOM 2180 C CA . GLY A 1 270 ? -18.395 -43.761 49.963 1.00 58.00 270 GLY A CA 1
ATOM 2181 C C . GLY A 1 270 ? -17.550 -44.709 50.781 1.00 58.00 270 GLY A C 1
ATOM 2182 O O . GLY A 1 270 ? -16.386 -44.943 50.465 1.00 58.00 270 GLY A O 1
ATOM 2183 N N . ASP A 1 271 ? -18.142 -45.136 51.896 1.00 52.66 271 ASP A N 1
ATOM 2184 C CA . ASP A 1 271 ? -17.714 -46.263 52.707 1.00 52.66 271 ASP A CA 1
ATOM 2185 C C . ASP A 1 271 ? -17.181 -47.393 51.818 1.00 52.66 271 ASP A C 1
ATOM 2187 O O . ASP A 1 271 ? -17.911 -47.931 50.991 1.00 52.66 271 ASP A O 1
ATOM 2191 N N . ASP A 1 272 ? -15.925 -47.783 52.026 1.00 48.22 272 ASP A N 1
ATOM 2192 C CA . ASP A 1 272 ? -15.602 -49.203 52.105 1.00 48.22 272 ASP A CA 1
ATOM 2193 C C . ASP A 1 272 ? -14.300 -49.411 52.886 1.00 48.22 272 ASP A C 1
ATOM 2195 O O . ASP A 1 272 ? -13.174 -49.181 52.436 1.00 48.22 272 ASP A O 1
ATOM 2199 N N . TYR A 1 273 ? -14.504 -49.846 54.127 1.00 50.84 273 TYR A N 1
ATOM 2200 C CA . TYR A 1 273 ? -13.503 -50.383 55.030 1.00 50.84 273 TYR A CA 1
ATOM 2201 C C . TYR A 1 273 ? -12.837 -51.618 54.407 1.00 50.84 273 TYR A C 1
ATOM 2203 O O . TYR A 1 273 ? -13.456 -52.677 54.332 1.00 50.84 273 TYR A O 1
ATOM 2211 N N . ILE A 1 274 ? -11.538 -51.554 54.103 1.00 51.03 274 ILE A N 1
ATOM 2212 C CA . ILE A 1 274 ? -10.691 -52.754 54.133 1.00 51.03 274 ILE A CA 1
ATOM 2213 C C . ILE A 1 274 ? -9.468 -52.504 55.015 1.00 51.03 274 ILE A C 1
ATOM 2215 O O . ILE A 1 274 ? -8.520 -51.804 54.664 1.00 51.03 274 ILE A O 1
ATOM 2219 N N . HIS A 1 275 ? -9.529 -53.145 56.182 1.00 54.44 275 HIS A N 1
ATOM 2220 C CA . HIS A 1 275 ? -8.437 -53.439 57.099 1.00 54.44 275 HIS A CA 1
ATOM 2221 C C . HIS A 1 275 ? -7.171 -53.913 56.372 1.00 54.44 275 HIS A C 1
ATOM 2223 O O . HIS A 1 275 ? -7.207 -54.921 55.662 1.00 54.44 275 HIS A O 1
ATOM 2229 N N . ARG A 1 276 ? -6.014 -53.330 56.710 1.00 45.06 276 ARG A N 1
ATOM 2230 C CA . ARG A 1 276 ? -4.818 -54.153 56.924 1.00 45.06 276 ARG A CA 1
ATOM 2231 C C . ARG A 1 276 ? -3.781 -53.494 57.824 1.00 45.06 276 ARG A C 1
ATOM 2233 O O . ARG A 1 276 ? -3.230 -52.443 57.518 1.00 45.06 276 ARG A O 1
ATOM 2240 N N . ASP A 1 277 ? -3.538 -54.192 58.925 1.00 51.12 277 ASP A N 1
ATOM 2241 C CA . ASP A 1 277 ? -2.503 -53.970 59.924 1.00 51.12 277 ASP A CA 1
ATOM 2242 C C . ASP A 1 277 ? -1.089 -54.009 59.338 1.00 51.12 277 ASP A C 1
ATOM 2244 O O . ASP A 1 277 ? -0.792 -54.819 58.455 1.00 51.12 277 ASP A O 1
ATOM 2248 N N . GLY A 1 278 ? -0.181 -53.203 59.900 1.00 41.66 278 GLY A N 1
ATOM 2249 C CA . GLY A 1 278 ? 1.214 -53.241 59.467 1.00 41.66 278 GLY A CA 1
ATOM 2250 C C . GLY A 1 278 ? 2.217 -52.322 60.163 1.00 41.66 278 GLY A C 1
ATOM 2251 O O . GLY A 1 278 ? 2.973 -51.683 59.455 1.00 41.66 278 GLY A O 1
ATOM 2252 N N . LYS A 1 279 ? 2.259 -52.339 61.506 1.00 51.75 279 LYS A N 1
ATOM 2253 C CA . LYS A 1 279 ? 3.409 -52.061 62.414 1.00 51.75 279 LYS A CA 1
ATOM 2254 C C . LYS A 1 279 ? 4.214 -50.732 62.330 1.00 51.75 279 LYS A C 1
ATOM 2256 O O . LYS A 1 279 ? 4.503 -50.224 61.256 1.00 51.75 279 LYS A O 1
ATOM 2261 N N . PRO A 1 280 ? 4.705 -50.231 63.488 1.00 57.56 280 PRO A N 1
ATOM 2262 C CA . PRO A 1 280 ? 5.550 -49.041 63.571 1.00 57.56 280 PRO A CA 1
ATOM 2263 C C . PRO A 1 280 ? 7.048 -49.389 63.519 1.00 57.56 280 PRO A C 1
ATOM 2265 O O . PRO A 1 280 ? 7.468 -50.422 64.050 1.00 57.56 280 PRO A O 1
ATOM 2268 N N . LEU A 1 281 ? 7.867 -48.491 62.964 1.00 44.56 281 LEU A N 1
ATOM 2269 C CA . LEU A 1 281 ? 9.306 -48.456 63.223 1.00 44.56 281 LEU A CA 1
ATOM 2270 C C . LEU A 1 281 ? 9.775 -47.013 63.459 1.00 44.56 281 LEU A C 1
ATOM 2272 O O . LEU A 1 281 ? 9.366 -46.090 62.762 1.00 44.56 281 LEU A O 1
ATOM 2276 N N . LEU A 1 282 ? 10.588 -46.884 64.507 1.00 49.66 282 LEU A N 1
ATOM 2277 C CA . LEU A 1 282 ? 11.215 -45.693 65.075 1.00 49.66 282 LEU A CA 1
ATOM 2278 C C . LEU A 1 282 ? 12.199 -44.965 64.132 1.00 49.66 282 LEU A C 1
ATOM 2280 O O . LEU A 1 282 ? 12.606 -45.513 63.114 1.00 49.66 282 LEU A O 1
ATOM 2284 N N . THR A 1 283 ? 12.664 -43.814 64.652 1.00 44.53 283 THR A N 1
ATOM 2285 C CA . THR A 1 283 ? 13.886 -43.019 64.368 1.00 44.53 283 THR A CA 1
ATOM 2286 C C . THR A 1 283 ? 13.746 -41.981 63.255 1.00 44.53 283 THR A C 1
ATOM 2288 O O . THR A 1 283 ? 13.187 -42.281 62.213 1.00 44.53 283 THR A O 1
ATOM 2291 N N . ASP A 1 284 ? 14.239 -40.749 63.347 1.00 37.84 284 ASP A N 1
ATOM 2292 C CA . ASP A 1 284 ? 14.990 -40.047 64.385 1.00 37.84 284 ASP A CA 1
ATOM 2293 C C . ASP A 1 284 ? 14.826 -38.535 64.173 1.00 37.84 284 ASP A C 1
ATOM 2295 O O . ASP A 1 284 ? 14.507 -38.048 63.088 1.00 37.84 284 ASP A O 1
ATOM 2299 N N . SER A 1 285 ? 15.074 -37.806 65.251 1.00 52.34 285 SER A N 1
ATOM 2300 C CA . SER A 1 285 ? 15.262 -36.363 65.339 1.00 52.34 285 SER A CA 1
ATOM 2301 C C . SER A 1 285 ? 16.257 -35.789 64.324 1.00 52.34 285 SER A C 1
ATOM 2303 O O . SER A 1 285 ? 17.384 -36.263 64.248 1.00 52.34 285 SER A O 1
ATOM 2305 N N . HIS A 1 286 ? 15.915 -34.656 63.704 1.00 42.97 286 HIS A N 1
ATOM 2306 C CA . HIS A 1 286 ? 16.878 -33.576 63.473 1.00 42.97 286 HIS A CA 1
ATOM 2307 C C . HIS A 1 286 ? 16.169 -32.219 63.477 1.00 42.97 286 HIS A C 1
ATOM 2309 O O . HIS A 1 286 ? 15.374 -31.896 62.598 1.00 42.97 286 HIS A O 1
ATOM 2315 N N . ALA A 1 287 ? 16.472 -31.439 64.512 1.00 49.97 287 ALA A N 1
ATOM 2316 C CA . ALA A 1 287 ? 16.186 -30.020 64.587 1.00 49.97 287 ALA A CA 1
ATOM 2317 C C . ALA A 1 287 ? 17.129 -29.269 63.639 1.00 49.97 287 ALA A C 1
ATOM 2319 O O . ALA A 1 287 ? 18.347 -29.435 63.731 1.00 49.97 287 ALA A O 1
ATOM 2320 N N . LEU A 1 288 ? 16.571 -28.429 62.769 1.00 47.66 288 LEU A N 1
ATOM 2321 C CA . LEU A 1 288 ? 17.291 -27.310 62.177 1.00 47.66 288 LEU A CA 1
ATOM 2322 C C . LEU A 1 288 ? 16.448 -26.049 62.323 1.00 47.66 288 LEU A C 1
ATOM 2324 O O . LEU A 1 288 ? 15.397 -25.873 61.714 1.00 47.66 288 LEU A O 1
ATOM 2328 N N . ASP A 1 289 ? 16.970 -25.233 63.222 1.00 47.88 289 ASP A N 1
ATOM 2329 C CA . ASP A 1 289 ? 16.689 -23.841 63.487 1.00 47.88 289 ASP A CA 1
ATOM 2330 C C . ASP A 1 289 ? 17.113 -23.014 62.260 1.00 47.88 289 ASP A C 1
ATOM 2332 O O . ASP A 1 289 ? 18.234 -23.151 61.761 1.00 47.88 289 ASP A O 1
ATOM 2336 N N . SER A 1 290 ? 16.219 -22.193 61.717 1.00 45.09 290 SER A N 1
ATOM 2337 C CA . SER A 1 290 ? 16.571 -21.150 60.746 1.00 45.09 290 SER A CA 1
ATOM 2338 C C . SER A 1 290 ? 15.582 -20.004 60.872 1.00 45.09 290 SER A C 1
ATOM 2340 O O . SER A 1 290 ? 14.479 -20.019 60.333 1.00 45.09 290 SER A O 1
ATOM 2342 N N . CYS A 1 291 ? 16.025 -19.025 61.645 1.00 45.88 291 CYS A N 1
ATOM 2343 C CA . CYS A 1 291 ? 15.487 -17.688 61.765 1.00 45.88 291 CYS A CA 1
ATOM 2344 C C . CYS A 1 291 ? 15.602 -16.975 60.402 1.00 45.88 291 CYS A C 1
ATOM 2346 O O . CYS A 1 291 ? 16.717 -16.720 59.947 1.00 45.88 291 CYS A O 1
ATOM 2348 N N . GLU A 1 292 ? 14.481 -16.656 59.750 1.00 43.78 292 GLU A N 1
ATOM 2349 C CA . GLU A 1 292 ? 14.454 -15.689 58.647 1.00 43.78 292 GLU A CA 1
ATOM 2350 C C . GLU A 1 292 ? 13.808 -14.388 59.122 1.00 43.78 292 GLU A C 1
ATOM 2352 O O . GLU A 1 292 ? 12.626 -14.305 59.455 1.00 43.78 292 GLU A O 1
ATOM 2357 N N . THR A 1 293 ? 14.664 -13.379 59.190 1.00 45.53 293 THR A N 1
ATOM 2358 C CA . THR A 1 293 ? 14.404 -12.002 59.580 1.00 45.53 293 THR A CA 1
ATOM 2359 C C . THR A 1 293 ? 13.677 -11.267 58.452 1.00 45.53 293 THR A C 1
ATOM 2361 O O . THR A 1 293 ? 14.197 -11.155 57.341 1.00 45.53 293 THR A O 1
ATOM 2364 N N . GLU A 1 294 ? 12.501 -10.713 58.739 1.00 48.00 294 GLU A N 1
ATOM 2365 C CA . GLU A 1 294 ? 11.836 -9.741 57.866 1.00 48.00 294 GLU A CA 1
ATOM 2366 C C . GLU A 1 294 ? 12.658 -8.441 57.768 1.00 48.00 294 GLU A C 1
ATOM 2368 O O . GLU A 1 294 ? 13.079 -7.905 58.799 1.00 48.00 294 GLU A O 1
ATOM 2373 N N . PRO A 1 295 ? 12.847 -7.853 56.573 1.00 51.19 295 PRO A N 1
ATOM 2374 C CA . PRO A 1 295 ? 13.315 -6.483 56.474 1.00 51.19 295 PRO A CA 1
ATOM 2375 C C . PRO A 1 295 ? 12.127 -5.519 56.581 1.00 51.19 295 PRO A C 1
ATOM 2377 O O . PRO A 1 295 ? 11.310 -5.386 55.667 1.00 51.19 295 PRO A O 1
ATOM 2380 N N . GLN A 1 296 ? 12.074 -4.797 57.701 1.00 40.38 296 GLN A N 1
ATOM 2381 C CA . GLN A 1 296 ? 11.298 -3.569 57.844 1.00 40.38 296 GLN A CA 1
ATOM 2382 C C . GLN A 1 296 ? 11.780 -2.536 56.814 1.00 40.38 296 GLN A C 1
ATOM 2384 O O . GLN A 1 296 ? 12.907 -2.049 56.884 1.00 40.38 296 GLN A O 1
ATOM 2389 N N . SER A 1 297 ? 10.914 -2.184 55.862 1.00 45.31 297 SER A N 1
ATOM 2390 C CA . SER A 1 297 ? 11.102 -1.036 54.974 1.00 45.31 297 SER A CA 1
ATOM 2391 C C . SER A 1 297 ? 10.408 0.180 55.584 1.00 45.31 297 SER A C 1
ATOM 2393 O O . SER A 1 297 ? 9.184 0.258 55.684 1.00 45.31 297 SER A O 1
ATOM 2395 N N . SER A 1 298 ? 11.237 1.114 56.034 1.00 47.66 298 SER A N 1
ATOM 2396 C CA . SER A 1 298 ? 10.876 2.428 56.540 1.00 47.66 298 SER A CA 1
ATOM 2397 C C . SER A 1 298 ? 10.369 3.344 55.425 1.00 47.66 298 SER A C 1
ATOM 2399 O O . SER A 1 298 ? 11.081 3.648 54.474 1.00 47.66 298 SER A O 1
ATOM 2401 N N . MET A 1 299 ? 9.132 3.796 55.597 1.00 45.03 299 MET A N 1
ATOM 2402 C CA . MET A 1 299 ? 8.669 5.183 55.497 1.00 45.03 299 MET A CA 1
ATOM 2403 C C . MET A 1 299 ? 9.680 6.213 54.932 1.00 45.03 299 MET A C 1
ATOM 2405 O O . MET A 1 299 ? 10.533 6.708 55.660 1.00 45.03 299 MET A O 1
ATOM 2409 N N . GLU A 1 300 ? 9.484 6.643 53.682 1.00 43.34 300 GLU A N 1
ATOM 2410 C CA . GLU A 1 300 ? 9.897 7.976 53.220 1.00 43.34 300 GLU A CA 1
ATOM 2411 C C . GLU A 1 300 ? 8.711 8.687 52.555 1.00 43.34 300 GLU A C 1
ATOM 2413 O O . GLU A 1 300 ? 8.199 8.298 51.506 1.00 43.34 300 GLU A O 1
ATOM 2418 N N . GLN A 1 301 ? 8.251 9.746 53.224 1.00 45.94 301 GLN A N 1
ATOM 2419 C CA . GLN A 1 301 ? 7.294 10.721 52.719 1.00 45.94 301 GLN A CA 1
ATOM 2420 C C . GLN A 1 301 ? 8.036 11.721 51.823 1.00 45.94 301 GLN A C 1
ATOM 2422 O O . GLN A 1 301 ? 8.627 12.683 52.307 1.00 45.94 301 GLN A O 1
ATOM 2427 N N . GLY A 1 302 ? 7.980 11.505 50.510 1.00 39.38 302 GLY A N 1
ATOM 2428 C CA . GLY A 1 302 ? 8.432 12.461 49.499 1.00 39.38 302 GLY A CA 1
ATOM 2429 C C . GLY A 1 302 ? 7.257 13.241 48.912 1.00 39.38 302 GLY A C 1
ATOM 2430 O O . GLY A 1 302 ? 6.475 12.702 48.132 1.00 39.38 302 GLY A O 1
ATOM 2431 N N . ARG A 1 303 ? 7.133 14.514 49.300 1.00 44.78 303 ARG A N 1
ATOM 2432 C CA . ARG A 1 303 ? 6.278 15.525 48.656 1.00 44.78 303 ARG A CA 1
ATOM 2433 C C . ARG A 1 303 ? 6.601 15.615 47.162 1.00 44.78 303 ARG A C 1
ATOM 2435 O O . ARG A 1 303 ? 7.770 15.740 46.825 1.00 44.78 303 ARG A O 1
ATOM 2442 N N . ASN A 1 304 ? 5.584 15.659 46.303 1.00 39.59 304 ASN A N 1
ATOM 2443 C CA . ASN A 1 304 ? 5.732 16.174 44.943 1.00 39.59 304 ASN A CA 1
ATOM 2444 C C . ASN A 1 304 ? 4.598 17.151 44.632 1.00 39.59 304 ASN A C 1
ATOM 2446 O O . ASN A 1 304 ? 3.434 16.774 44.493 1.00 39.59 304 ASN A O 1
ATOM 2450 N N . ASP A 1 305 ? 4.995 18.418 44.551 1.00 36.91 305 ASP A N 1
ATOM 2451 C CA . ASP A 1 305 ? 4.219 19.533 44.041 1.00 36.91 305 ASP A CA 1
ATOM 2452 C C . ASP A 1 305 ? 3.921 19.319 42.551 1.00 36.91 305 ASP A C 1
ATOM 2454 O O . ASP A 1 305 ? 4.820 19.146 41.728 1.00 36.91 305 ASP A O 1
ATOM 2458 N N . ILE A 1 306 ? 2.638 19.355 42.196 1.00 40.31 306 ILE A N 1
ATOM 2459 C CA . ILE A 1 306 ? 2.173 19.388 40.810 1.00 40.31 306 ILE A CA 1
ATOM 2460 C C . ILE A 1 306 ? 1.848 20.842 40.477 1.00 40.31 306 ILE A C 1
ATOM 2462 O O . ILE A 1 306 ? 0.796 21.352 40.856 1.00 40.31 306 ILE A O 1
ATOM 2466 N N . SER A 1 307 ? 2.730 21.508 39.732 1.00 38.84 307 SER A N 1
ATOM 2467 C CA . SER A 1 307 ? 2.352 22.655 38.905 1.00 38.84 307 SER A CA 1
ATOM 2468 C C . SER A 1 307 ? 3.390 22.927 37.817 1.00 38.84 307 SER A C 1
ATOM 2470 O O . SER A 1 307 ? 4.534 23.258 38.110 1.00 38.84 307 SER A O 1
ATOM 2472 N N . ALA A 1 308 ? 2.933 22.828 36.564 1.00 36.22 308 ALA A N 1
ATOM 2473 C CA . ALA A 1 308 ? 3.061 23.843 35.510 1.00 36.22 308 ALA A CA 1
ATOM 2474 C C . ALA A 1 308 ? 3.442 23.275 34.127 1.00 36.22 308 ALA A C 1
ATOM 2476 O O . ALA A 1 308 ? 4.584 22.939 33.843 1.00 36.22 308 ALA A O 1
ATOM 2477 N N . ARG A 1 309 ? 2.443 23.320 33.234 1.00 40.81 309 ARG A N 1
ATOM 2478 C CA . ARG A 1 309 ? 2.540 23.768 31.831 1.00 40.81 309 ARG A CA 1
ATOM 2479 C C . ARG A 1 309 ? 3.609 23.105 30.948 1.00 40.81 309 ARG A C 1
ATOM 2481 O O . ARG A 1 309 ? 4.638 23.698 30.641 1.00 40.81 309 ARG A O 1
ATOM 2488 N N . GLY A 1 310 ? 3.252 21.962 30.367 1.00 32.53 310 GLY A N 1
ATOM 2489 C CA . GLY A 1 310 ? 3.835 21.510 29.103 1.00 32.53 310 GLY A CA 1
ATOM 2490 C C . GLY A 1 310 ? 3.185 22.233 27.919 1.00 32.53 310 GLY A C 1
ATOM 2491 O O . GLY A 1 310 ? 2.088 21.874 27.503 1.00 32.53 310 GLY A O 1
ATOM 2492 N N . GLN A 1 311 ? 3.851 23.257 27.380 1.00 35.62 311 GLN A N 1
ATOM 2493 C CA . GLN A 1 311 ? 3.580 23.765 26.033 1.00 35.62 311 GLN A CA 1
ATOM 2494 C C . GLN A 1 311 ? 4.069 22.729 25.013 1.00 35.62 311 GLN A C 1
ATOM 2496 O O . GLN A 1 311 ? 5.269 22.600 24.779 1.00 35.62 311 GLN A O 1
ATOM 2501 N N . THR A 1 312 ? 3.155 22.007 24.371 1.00 35.56 312 THR A N 1
ATOM 2502 C CA . THR A 1 312 ? 3.466 21.253 23.153 1.00 35.56 312 THR A CA 1
ATOM 2503 C C . THR A 1 312 ? 3.636 22.236 21.997 1.00 35.56 312 THR A C 1
ATOM 2505 O O . THR A 1 312 ? 2.657 22.750 21.454 1.00 35.56 312 THR A O 1
ATOM 2508 N N . LYS A 1 313 ? 4.891 22.515 21.632 1.00 36.88 313 LYS A N 1
ATOM 2509 C CA . LYS A 1 313 ? 5.247 23.124 20.348 1.00 36.88 313 LYS A CA 1
ATOM 2510 C C . LYS A 1 313 ? 4.966 22.096 19.250 1.00 36.88 313 LYS A C 1
ATOM 2512 O O . LYS A 1 313 ? 5.745 21.167 19.065 1.00 36.88 313 LYS A O 1
ATOM 2517 N N . TYR A 1 314 ? 3.844 22.252 18.554 1.00 39.97 314 TYR A N 1
ATOM 2518 C CA . TYR A 1 314 ? 3.634 21.595 17.269 1.00 39.97 314 TYR A CA 1
ATOM 2519 C C . TYR A 1 314 ? 4.568 22.234 16.242 1.00 39.97 314 TYR A C 1
ATOM 2521 O O . TYR A 1 314 ? 4.598 23.457 16.088 1.00 39.97 314 TYR A O 1
ATOM 2529 N N . PHE A 1 315 ? 5.367 21.391 15.593 1.00 41.88 315 PHE A N 1
ATOM 2530 C CA . PHE A 1 315 ? 6.223 21.777 14.484 1.00 41.88 315 PHE A CA 1
ATOM 2531 C C . PHE A 1 315 ? 5.378 22.248 13.301 1.00 41.88 315 PHE A C 1
ATOM 2533 O O . PHE A 1 315 ? 4.320 21.696 13.000 1.00 41.88 315 PHE A O 1
ATOM 2540 N N . GLY A 1 316 ? 5.868 23.321 12.686 1.00 32.00 316 GLY A N 1
ATOM 2541 C CA . GLY A 1 316 ? 5.221 24.041 11.609 1.00 32.00 316 GLY A CA 1
ATOM 2542 C C . GLY A 1 316 ? 5.040 23.208 10.346 1.00 32.00 316 GLY A C 1
ATOM 2543 O O . GLY A 1 316 ? 5.870 22.392 9.957 1.00 32.00 316 GLY A O 1
ATOM 2544 N N . THR A 1 317 ? 3.919 23.502 9.710 1.00 37.84 317 THR A N 1
ATOM 2545 C CA . THR A 1 317 ? 3.496 23.136 8.367 1.00 37.84 317 THR A CA 1
ATOM 2546 C C . THR A 1 317 ? 4.542 23.504 7.312 1.00 37.84 317 THR A C 1
ATOM 2548 O O . THR A 1 317 ? 4.799 24.684 7.081 1.00 37.84 317 THR A O 1
ATOM 2551 N N . GLY A 1 318 ? 5.084 22.500 6.623 1.00 31.09 318 GLY A N 1
ATOM 2552 C CA . GLY A 1 318 ? 5.768 22.647 5.338 1.00 31.09 318 GLY A CA 1
ATOM 2553 C C . GLY A 1 318 ? 4.921 22.018 4.235 1.00 31.09 318 GLY A C 1
ATOM 2554 O O . GLY A 1 318 ? 5.161 20.883 3.845 1.00 31.09 318 GLY A O 1
ATOM 2555 N N . SER A 1 319 ? 3.889 22.733 3.785 1.00 38.69 319 SER A N 1
ATOM 2556 C CA . SER A 1 319 ? 3.013 22.338 2.676 1.00 38.69 319 SER A CA 1
ATOM 2557 C C . SER A 1 319 ? 3.358 23.168 1.444 1.00 38.69 319 SER A C 1
ATOM 2559 O O . SER A 1 319 ? 2.689 24.163 1.198 1.00 38.69 319 SER A O 1
ATOM 2561 N N . GLU A 1 320 ? 4.356 22.760 0.662 1.00 42.28 320 GLU A N 1
ATOM 2562 C CA . GLU A 1 320 ? 4.533 23.210 -0.729 1.00 42.28 320 GLU A CA 1
ATOM 2563 C C . GLU A 1 320 ? 5.338 22.172 -1.525 1.00 42.28 320 GLU A C 1
ATOM 2565 O O . GLU A 1 320 ? 6.521 22.360 -1.748 1.00 42.28 320 GLU A O 1
ATOM 2570 N N . TYR A 1 321 ? 4.721 21.069 -1.961 1.00 38.28 321 TYR A N 1
ATOM 2571 C CA . TYR A 1 321 ? 5.290 20.223 -3.027 1.00 38.28 321 TYR A CA 1
ATOM 2572 C C . TYR A 1 321 ? 4.184 19.504 -3.806 1.00 38.28 321 TYR A C 1
ATOM 2574 O O . TYR A 1 321 ? 4.082 18.289 -3.788 1.00 38.28 321 TYR A O 1
ATOM 2582 N N . TRP A 1 322 ? 3.333 20.275 -4.489 1.00 39.22 322 TRP A N 1
ATOM 2583 C CA . TRP A 1 322 ? 2.547 19.799 -5.637 1.00 39.22 322 TRP A CA 1
ATOM 2584 C C . TRP A 1 322 ? 2.324 20.962 -6.607 1.00 39.22 322 TRP A C 1
ATOM 2586 O O . TRP A 1 322 ? 1.219 21.483 -6.754 1.00 39.22 322 TRP A O 1
ATOM 2596 N N . LYS A 1 323 ? 3.403 21.401 -7.257 1.00 33.25 323 LYS A N 1
ATOM 2597 C CA . LYS A 1 323 ? 3.331 22.139 -8.519 1.00 33.25 323 LYS A CA 1
ATOM 2598 C C . LYS A 1 323 ? 4.398 21.595 -9.465 1.00 33.25 323 LYS A C 1
ATOM 2600 O O . LYS A 1 323 ? 5.582 21.773 -9.215 1.00 33.25 323 LYS A O 1
ATOM 2605 N N . SER A 1 324 ? 3.906 21.000 -10.549 1.00 37.31 324 SER A N 1
ATOM 2606 C CA . SER A 1 324 ? 4.573 20.864 -11.848 1.00 37.31 324 SER A CA 1
ATOM 2607 C C . SER A 1 324 ? 5.687 19.818 -11.970 1.00 37.31 324 SER A C 1
ATOM 2609 O O . SER A 1 324 ? 6.844 20.119 -11.696 1.00 37.31 324 SER A O 1
ATOM 2611 N N . ALA A 1 325 ? 5.322 18.635 -12.473 1.00 33.84 325 ALA A N 1
ATOM 2612 C CA . ALA A 1 325 ? 5.905 17.943 -13.637 1.00 33.84 325 ALA A CA 1
ATOM 2613 C C . ALA A 1 325 ? 5.406 16.494 -13.644 1.00 33.84 325 ALA A C 1
ATOM 2615 O O . ALA A 1 325 ? 5.663 15.785 -12.644 1.00 33.84 325 ALA A O 1
#

Secondary structure (DSSP, 8-state):
-EEEEEETTEEEEEEEETTTTEEEEEEEEE-SSEEEEEE-TTS-EEEEETT--EEEEETTTTSEEEEEE-GGG-GGG-SEEEEEEE-SSEEEEEEE-TTS-SSPPSS-PPPEEEE--------S-HHHHHHHHHHHHHHHHHHHHHHH-SS--HHHHHHHHHHHHHHHHHHHHHHHTT-HHHHHHHHTT--BHHHHHHHHHHHHHTT-HHHHHHHHHHHHHT-S-SBS--PPPTT----HHHHHHHHHHHHHHHHHHHHHHHHHS------------------------------------------------PPPP--------

Organism: NCBI:txid180227

pLDDT: mean 82.73, std 19.32, range [31.09, 98.44]